Protein AF-A0A958G8Z9-F1 (afdb_monomer_lite)

Structure (mmCIF, N/CA/C/O backbone):
data_AF-A0A958G8Z9-F1
#
_entry.id   AF-A0A958G8Z9-F1
#
loop_
_atom_site.group_PDB
_atom_site.id
_atom_site.type_symbol
_atom_site.label_atom_id
_atom_site.label_alt_id
_atom_site.label_comp_id
_atom_site.label_asym_id
_atom_site.label_entity_id
_atom_site.label_seq_id
_atom_site.pdbx_PDB_ins_code
_atom_site.Cartn_x
_atom_site.Cartn_y
_atom_site.Cartn_z
_atom_site.occupancy
_atom_site.B_iso_or_equiv
_atom_site.auth_seq_id
_atom_site.auth_comp_id
_atom_site.auth_asym_id
_atom_site.auth_atom_id
_atom_site.pdbx_PDB_model_num
ATOM 1 N N . MET A 1 1 ? 19.991 -24.870 1.323 1.00 48.62 1 MET A N 1
ATOM 2 C CA . MET A 1 1 ? 19.421 -24.220 0.125 1.00 48.62 1 MET A CA 1
ATOM 3 C C . MET A 1 1 ? 20.571 -23.544 -0.607 1.00 48.62 1 MET A C 1
ATOM 5 O O . MET A 1 1 ? 21.344 -22.861 0.057 1.00 48.62 1 MET A O 1
ATOM 9 N N . ASN A 1 2 ? 20.805 -23.861 -1.885 1.00 52.75 2 ASN A N 1
ATOM 10 C CA . ASN A 1 2 ? 22.009 -23.424 -2.602 1.00 52.75 2 ASN A CA 1
ATOM 11 C C . ASN A 1 2 ? 21.675 -22.193 -3.448 1.00 52.75 2 ASN A C 1
ATOM 13 O O . ASN A 1 2 ? 21.229 -22.317 -4.585 1.00 52.75 2 ASN A O 1
ATOM 17 N N . LEU A 1 3 ? 21.914 -21.015 -2.869 1.00 46.47 3 LEU A N 1
ATOM 18 C CA . LEU A 1 3 ? 21.571 -19.705 -3.429 1.00 46.47 3 LEU A CA 1
ATOM 19 C C . LEU A 1 3 ? 22.047 -19.531 -4.885 1.00 46.47 3 LEU A C 1
ATOM 21 O O . LEU A 1 3 ? 21.368 -18.908 -5.690 1.00 46.47 3 LEU A O 1
ATOM 25 N N . TYR A 1 4 ? 23.186 -20.125 -5.253 1.00 50.22 4 TYR A N 1
ATOM 26 C CA . TYR A 1 4 ? 23.730 -20.039 -6.611 1.00 50.22 4 TYR A CA 1
ATOM 27 C C . TYR A 1 4 ? 22.942 -20.880 -7.631 1.00 50.22 4 TYR A C 1
ATOM 29 O O . TYR A 1 4 ? 22.774 -20.492 -8.788 1.00 50.22 4 TYR A O 1
ATOM 37 N N . HIS A 1 5 ? 22.433 -22.034 -7.198 1.00 58.66 5 HIS A N 1
ATOM 38 C CA . HIS A 1 5 ? 21.594 -22.898 -8.022 1.00 58.66 5 HIS A CA 1
ATOM 39 C C . HIS A 1 5 ? 20.217 -22.258 -8.246 1.00 58.66 5 HIS A C 1
ATOM 41 O O . HIS A 1 5 ? 19.749 -22.193 -9.377 1.00 58.66 5 HIS A O 1
ATOM 47 N N . ASP A 1 6 ? 19.616 -21.698 -7.195 1.00 52.44 6 ASP A N 1
ATOM 48 C CA . ASP A 1 6 ? 18.291 -21.072 -7.285 1.00 52.44 6 ASP A CA 1
ATOM 49 C C . ASP A 1 6 ? 18.317 -19.804 -8.159 1.00 52.44 6 ASP A C 1
ATOM 51 O O . ASP A 1 6 ? 17.426 -19.594 -8.979 1.00 52.44 6 ASP A O 1
ATOM 55 N N . VAL A 1 7 ? 19.388 -19.005 -8.076 1.00 48.66 7 VAL A N 1
ATOM 56 C CA . VAL A 1 7 ? 19.570 -17.808 -8.917 1.00 48.66 7 VAL A CA 1
ATOM 57 C C . VAL A 1 7 ? 19.826 -18.165 -10.389 1.00 48.66 7 VAL A C 1
ATOM 59 O O . VAL A 1 7 ? 19.303 -17.500 -11.282 1.00 48.66 7 VAL A O 1
ATOM 62 N N . SER A 1 8 ? 20.606 -19.212 -10.675 1.00 54.56 8 SER A N 1
ATOM 63 C CA . SER A 1 8 ? 20.933 -19.599 -12.060 1.00 54.56 8 SER A CA 1
ATOM 64 C C . SER A 1 8 ? 19.765 -20.261 -12.793 1.00 54.56 8 SER A C 1
ATOM 66 O O . SER A 1 8 ? 19.508 -19.920 -13.949 1.00 54.56 8 SER A O 1
ATOM 68 N N . VAL A 1 9 ? 19.017 -21.141 -12.118 1.00 61.41 9 VAL A N 1
ATOM 69 C CA . VAL A 1 9 ? 17.766 -21.710 -12.648 1.00 61.41 9 VAL A CA 1
ATOM 70 C C . VAL A 1 9 ? 16.758 -20.593 -12.920 1.00 61.41 9 VAL A C 1
ATOM 72 O O . VAL A 1 9 ? 16.175 -20.545 -14.001 1.00 61.41 9 VAL A O 1
ATOM 75 N N . PHE A 1 10 ? 16.640 -19.627 -12.006 1.00 55.56 10 PHE A N 1
ATOM 76 C CA . PHE A 1 10 ? 15.752 -18.480 -12.162 1.00 55.56 10 PHE A CA 1
ATOM 77 C C . PHE A 1 10 ? 16.064 -17.615 -13.393 1.00 55.56 10 PHE A C 1
ATOM 79 O O . PHE A 1 10 ? 15.159 -17.317 -14.176 1.00 55.56 10 PHE A O 1
ATOM 86 N N . PHE A 1 11 ? 17.321 -17.202 -13.596 1.00 51.34 11 PHE A N 1
ATOM 87 C CA . PHE A 1 11 ? 17.667 -16.412 -14.784 1.00 51.34 11 PHE A CA 1
ATOM 88 C C . PHE A 1 11 ? 17.431 -17.210 -16.071 1.00 51.34 11 PHE A C 1
ATOM 90 O O . PHE A 1 11 ? 16.975 -16.632 -17.056 1.00 51.34 11 PHE A O 1
ATOM 97 N N . GLY A 1 12 ? 17.661 -18.528 -16.052 1.00 59.69 12 GLY A N 1
ATOM 98 C CA . GLY A 1 12 ? 17.341 -19.420 -17.167 1.00 59.69 12 GLY A CA 1
ATOM 99 C C . GLY A 1 12 ? 15.845 -19.457 -17.498 1.00 59.69 12 GLY A C 1
ATOM 100 O O . GLY A 1 12 ? 15.465 -19.239 -18.649 1.00 59.69 12 GLY A O 1
ATOM 101 N N . GLU A 1 13 ? 14.987 -19.666 -16.499 1.00 52.53 13 GLU A N 1
ATOM 102 C CA . GLU A 1 13 ? 13.529 -19.717 -16.680 1.00 52.53 13 GLU A CA 1
ATOM 103 C C . GLU A 1 13 ? 12.935 -18.349 -17.036 1.00 52.53 13 GLU A C 1
ATOM 105 O O . GLU A 1 13 ? 12.052 -18.252 -17.886 1.00 52.53 13 GLU A O 1
ATOM 110 N N . THR A 1 14 ? 13.465 -17.266 -16.469 1.00 46.69 14 THR A N 1
ATOM 111 C CA . THR A 1 14 ? 13.015 -15.900 -16.771 1.00 46.69 14 THR A CA 1
ATOM 112 C C . THR A 1 14 ? 13.386 -15.495 -18.181 1.00 46.69 14 THR A C 1
ATOM 114 O O . THR A 1 14 ? 12.537 -14.983 -18.903 1.00 46.69 14 THR A O 1
ATOM 117 N N . PHE A 1 15 ? 14.614 -15.771 -18.629 1.00 56.28 15 PHE A N 1
ATOM 118 C CA . PHE A 1 15 ? 14.969 -15.566 -20.032 1.00 56.28 15 PHE A CA 1
ATOM 119 C C . PHE A 1 15 ? 14.119 -16.438 -20.958 1.00 56.28 15 PHE A C 1
ATOM 121 O O . PHE A 1 15 ? 13.740 -15.974 -22.033 1.00 56.28 15 PHE A O 1
ATOM 128 N N . ALA A 1 16 ? 13.756 -17.656 -20.549 1.00 57.66 16 ALA A N 1
ATOM 129 C CA . ALA A 1 16 ? 12.845 -18.505 -21.311 1.00 57.66 16 ALA A CA 1
ATOM 130 C C . ALA A 1 16 ? 11.421 -17.918 -21.389 1.00 57.66 16 ALA A C 1
ATOM 132 O O . ALA A 1 16 ? 10.814 -17.935 -22.456 1.00 57.66 16 ALA A O 1
ATOM 133 N N . VAL A 1 17 ? 10.885 -17.337 -20.314 1.00 55.91 17 VAL A N 1
ATOM 134 C CA . VAL A 1 17 ? 9.574 -16.661 -20.334 1.00 55.91 17 VAL A CA 1
ATOM 135 C C . VAL A 1 17 ? 9.637 -15.357 -21.129 1.00 55.91 17 VAL A C 1
ATOM 137 O O . VAL A 1 17 ? 8.777 -15.121 -21.974 1.00 55.91 17 VAL A O 1
ATOM 140 N N . LEU A 1 18 ? 10.670 -14.535 -20.922 1.00 49.50 18 LEU A N 1
ATOM 141 C CA . LEU A 1 18 ? 10.864 -13.263 -21.622 1.00 49.50 18 LEU A CA 1
ATOM 142 C C . LEU A 1 18 ? 11.079 -13.460 -23.129 1.00 49.50 18 LEU A C 1
ATOM 144 O O . LEU A 1 18 ? 10.520 -12.717 -23.931 1.00 49.50 18 LEU A O 1
ATOM 148 N N . SER A 1 19 ? 11.827 -14.487 -23.535 1.00 56.22 19 SER A N 1
ATOM 149 C CA . SER A 1 19 ? 11.984 -14.850 -24.954 1.00 56.22 19 SER A CA 1
ATOM 150 C C . SER A 1 19 ? 10.692 -15.402 -25.569 1.00 56.22 19 SER A C 1
ATOM 152 O O . SER A 1 19 ? 10.439 -15.197 -26.759 1.00 56.22 19 SER A O 1
ATOM 154 N N . ASN A 1 20 ? 9.824 -16.003 -24.750 1.00 52.94 20 ASN A N 1
ATOM 155 C CA . ASN A 1 20 ? 8.488 -16.451 -25.138 1.00 52.94 20 ASN A CA 1
ATOM 156 C C . ASN A 1 20 ? 7.385 -15.390 -24.956 1.00 52.94 20 ASN A C 1
ATOM 158 O O . ASN A 1 20 ? 6.231 -15.663 -25.292 1.00 52.94 20 ASN A O 1
ATOM 162 N N . LEU A 1 21 ? 7.697 -14.162 -24.514 1.00 52.59 21 LEU A N 1
ATOM 163 C CA . LEU A 1 21 ? 6.719 -13.060 -24.465 1.00 52.59 21 LEU A CA 1
ATOM 164 C C . LEU A 1 21 ? 6.121 -12.751 -25.842 1.00 52.59 21 LEU A C 1
ATOM 166 O O . LEU A 1 21 ? 5.002 -12.264 -25.936 1.00 52.59 21 LEU A O 1
ATOM 170 N N . SER A 1 22 ? 6.836 -13.079 -26.920 1.00 51.94 22 SER A N 1
ATOM 171 C CA . SER A 1 22 ? 6.319 -13.007 -28.290 1.00 51.94 22 SER A CA 1
ATOM 172 C C . SER A 1 22 ? 5.103 -13.924 -28.536 1.00 51.94 22 SER A C 1
ATOM 174 O O . SER A 1 22 ? 4.245 -13.582 -29.352 1.00 51.94 22 SER A O 1
ATOM 176 N N . TYR A 1 23 ? 4.980 -15.045 -27.809 1.00 53.34 23 TYR A N 1
ATOM 177 C CA . TYR A 1 23 ? 3.827 -15.958 -27.853 1.00 53.34 23 TYR A CA 1
ATOM 178 C C . TYR A 1 23 ? 2.683 -15.519 -26.938 1.00 53.34 23 TYR A C 1
ATOM 180 O O . TYR A 1 23 ? 1.510 -15.686 -27.281 1.00 53.34 23 TYR A O 1
ATOM 188 N N . LEU A 1 24 ? 3.013 -14.922 -25.793 1.00 52.78 24 LEU A N 1
ATOM 189 C CA . LEU A 1 24 ? 2.056 -14.240 -24.929 1.00 52.78 24 LEU A CA 1
ATOM 190 C C . LEU A 1 24 ? 1.711 -12.895 -25.561 1.00 52.78 24 LEU A C 1
ATOM 192 O O . LEU A 1 24 ? 2.147 -11.875 -25.061 1.00 52.78 24 LEU A O 1
ATOM 196 N N . ASN A 1 25 ? 0.963 -12.874 -26.668 1.00 54.69 25 ASN A N 1
ATOM 197 C CA . ASN A 1 25 ? 0.512 -11.627 -27.287 1.00 54.69 25 ASN A CA 1
ATOM 198 C C . ASN A 1 25 ? -0.381 -10.865 -26.283 1.00 54.69 25 ASN A C 1
ATOM 200 O O . ASN A 1 25 ? -1.578 -11.161 -26.193 1.00 54.69 25 ASN A O 1
ATOM 204 N N . PRO A 1 26 ? 0.168 -9.906 -25.511 1.00 53.19 26 PRO A N 1
ATOM 205 C CA . PRO A 1 26 ? -0.533 -9.352 -24.358 1.00 53.19 26 PRO A CA 1
ATOM 206 C C . PRO A 1 26 ? -1.703 -8.483 -24.829 1.00 53.19 26 PRO A C 1
ATOM 208 O O . PRO A 1 26 ? -2.743 -8.412 -24.177 1.00 53.19 26 PRO A O 1
ATOM 211 N N . TRP A 1 27 ? -1.581 -7.933 -26.041 1.00 53.25 27 TRP A N 1
ATOM 212 C CA . TRP A 1 27 ? -2.595 -7.147 -26.728 1.00 53.25 27 TRP A CA 1
ATOM 213 C C . TRP A 1 27 ? -3.889 -7.918 -26.989 1.00 53.25 27 TRP A C 1
ATOM 215 O O . TRP A 1 27 ? -4.947 -7.300 -27.039 1.00 53.25 27 TRP A O 1
ATOM 225 N N . LYS A 1 28 ? -3.847 -9.253 -27.120 1.00 58.72 28 LYS A N 1
ATOM 226 C CA . LYS A 1 28 ? -5.066 -10.053 -27.341 1.00 58.72 28 LYS A CA 1
ATOM 227 C C . LYS A 1 28 ? -5.950 -10.169 -26.099 1.00 58.72 28 LYS A C 1
ATOM 229 O O . LYS A 1 28 ? -7.158 -10.298 -26.247 1.00 58.72 28 LYS A O 1
ATOM 234 N N . ASN A 1 29 ? -5.363 -10.105 -24.904 1.00 57.56 29 ASN A N 1
ATOM 235 C CA . ASN A 1 29 ? -6.080 -10.296 -23.638 1.00 57.56 29 ASN A CA 1
ATOM 236 C C . ASN A 1 29 ? -6.242 -8.995 -22.844 1.00 57.56 29 ASN A C 1
ATOM 238 O O . ASN A 1 29 ? -6.887 -8.986 -21.798 1.00 57.56 29 ASN A O 1
ATOM 242 N N . ILE A 1 30 ? -5.679 -7.887 -23.330 1.00 60.09 30 ILE A N 1
ATOM 243 C CA . ILE A 1 30 ? -5.688 -6.613 -22.613 1.00 60.09 30 ILE A CA 1
ATOM 244 C C . ILE A 1 30 ? -7.112 -6.097 -22.377 1.00 60.09 30 ILE A C 1
ATOM 246 O O . ILE A 1 30 ? -7.404 -5.572 -21.312 1.00 60.09 30 ILE A O 1
ATOM 250 N N . THR A 1 31 ? -8.031 -6.343 -23.312 1.00 59.03 31 THR A N 1
ATOM 251 C CA . THR A 1 31 ? -9.452 -5.988 -23.178 1.00 59.03 31 THR A CA 1
ATOM 252 C C . THR A 1 31 ? -10.197 -6.872 -22.180 1.00 59.03 31 THR A C 1
ATOM 254 O O . THR A 1 31 ? -11.209 -6.461 -21.627 1.00 59.03 31 THR A O 1
ATOM 257 N N . SER A 1 32 ? -9.693 -8.078 -21.902 1.00 62.88 32 SER A N 1
ATOM 258 C CA . SER A 1 32 ? -10.233 -8.943 -20.843 1.00 62.8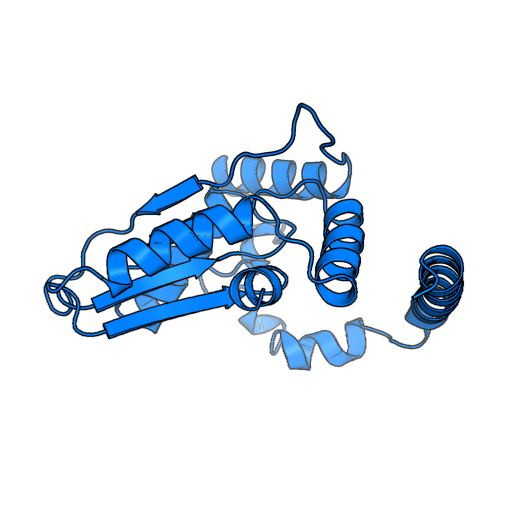8 32 SER A CA 1
ATOM 259 C C . SER A 1 32 ? -9.829 -8.457 -19.449 1.00 62.88 32 SER A C 1
ATOM 261 O O . SER A 1 32 ? -10.523 -8.739 -18.479 1.00 62.88 32 SER A O 1
ATOM 263 N N . ILE A 1 33 ? -8.710 -7.732 -19.354 1.00 56.47 33 ILE A N 1
ATOM 264 C CA . ILE A 1 33 ? -8.162 -7.196 -18.102 1.00 56.47 33 ILE A CA 1
ATOM 265 C C . ILE A 1 33 ? -8.671 -5.772 -17.850 1.00 56.47 33 ILE A C 1
ATOM 267 O O . ILE A 1 33 ? -9.087 -5.453 -16.742 1.00 56.47 33 ILE A O 1
ATOM 271 N N . LEU A 1 34 ? -8.644 -4.918 -18.876 1.00 58.62 34 LEU A N 1
ATOM 272 C CA . LEU A 1 34 ? -8.960 -3.489 -18.781 1.00 58.62 34 LEU A CA 1
ATOM 273 C C . LEU A 1 34 ? -10.401 -3.149 -19.192 1.00 58.62 34 LEU A C 1
ATOM 275 O O . LEU A 1 34 ? -10.824 -2.004 -19.058 1.00 58.62 34 LEU A O 1
ATOM 279 N N . GLY A 1 35 ? -11.154 -4.122 -19.708 1.00 67.88 35 GLY A N 1
ATOM 280 C CA . GLY A 1 35 ? -12.464 -3.886 -20.310 1.00 67.88 35 GLY A CA 1
ATOM 281 C C . GLY A 1 35 ? -12.376 -3.379 -21.758 1.00 67.88 35 GLY A C 1
ATOM 282 O O . GLY A 1 35 ? -11.289 -3.343 -22.348 1.00 67.88 35 GLY A O 1
ATOM 283 N N . PRO A 1 36 ? -13.519 -3.026 -22.368 1.00 75.81 36 PRO A N 1
ATOM 284 C CA . PRO A 1 36 ? -13.562 -2.503 -23.731 1.00 75.81 36 PRO A CA 1
ATOM 285 C C . PRO A 1 36 ? -12.806 -1.157 -23.835 1.00 75.81 36 PRO A C 1
ATOM 287 O O . PRO A 1 36 ? -12.862 -0.367 -22.894 1.00 75.81 36 PRO A O 1
ATOM 290 N N . PRO A 1 37 ? -12.081 -0.869 -24.935 1.00 70.06 37 PRO A N 1
ATOM 291 C CA . PRO A 1 37 ? -11.257 0.342 -25.071 1.00 70.06 37 PRO A CA 1
ATOM 292 C C . PRO A 1 37 ? -11.987 1.661 -24.809 1.00 70.06 37 PRO A C 1
ATOM 294 O O . PRO A 1 37 ? -11.384 2.632 -24.353 1.00 70.06 37 PRO A O 1
ATOM 297 N N . GLU A 1 38 ? -13.288 1.689 -25.077 1.00 71.00 38 GLU A N 1
ATOM 298 C CA . GLU A 1 38 ? -14.160 2.834 -24.857 1.00 71.00 38 GLU A CA 1
ATOM 299 C C . GLU A 1 38 ? -14.254 3.197 -23.369 1.00 71.00 38 GLU A C 1
ATOM 301 O O . GLU A 1 38 ? -14.271 4.380 -23.040 1.00 71.00 38 GLU A O 1
ATOM 306 N N . SER A 1 39 ? -14.204 2.207 -22.467 1.00 70.31 39 SER A N 1
ATOM 307 C CA . SER A 1 39 ? -14.309 2.427 -21.021 1.00 70.31 39 SER A CA 1
ATOM 308 C C . SER A 1 39 ? -12.997 2.846 -20.361 1.00 70.31 39 SER A C 1
ATOM 310 O O . SER A 1 39 ? -12.992 3.239 -19.194 1.00 70.31 39 SER A O 1
ATOM 312 N N . TRP A 1 40 ? -11.866 2.772 -21.071 1.00 67.62 40 TRP A N 1
ATOM 313 C CA . TRP A 1 40 ? -10.545 3.011 -20.478 1.00 67.62 40 TRP A CA 1
ATOM 314 C C . TRP A 1 40 ? -10.399 4.447 -19.954 1.00 67.62 40 TRP A C 1
ATOM 316 O O . TRP A 1 40 ? -9.748 4.664 -18.931 1.00 67.62 40 TRP A O 1
ATOM 326 N N . PHE A 1 41 ? -11.060 5.416 -20.594 1.00 68.62 41 PHE A N 1
ATOM 327 C CA . PHE A 1 41 ? -10.943 6.847 -20.280 1.00 68.62 41 PHE A CA 1
ATOM 328 C C . PHE A 1 41 ? -12.237 7.475 -19.728 1.00 68.62 41 PHE A C 1
ATOM 330 O O . PHE A 1 41 ? -12.318 8.692 -19.575 1.00 68.62 41 PHE A O 1
ATOM 337 N N . GLU A 1 42 ? -13.265 6.673 -19.428 1.00 65.44 42 GLU A N 1
ATOM 338 C CA . GLU A 1 42 ? -14.579 7.182 -18.997 1.00 65.44 42 GLU A CA 1
ATOM 339 C C . GLU A 1 42 ? -14.565 7.776 -17.583 1.00 65.44 42 GLU A C 1
ATOM 341 O O . GLU A 1 42 ? -15.338 8.685 -17.276 1.00 65.44 42 GLU A O 1
ATOM 346 N N . HIS A 1 43 ? -13.685 7.283 -16.707 1.00 64.19 43 HIS A N 1
ATOM 347 C CA . HIS A 1 43 ? -13.637 7.719 -15.316 1.00 64.19 43 HIS A CA 1
ATOM 348 C C . HIS A 1 43 ? -12.526 8.763 -15.103 1.00 64.19 43 HIS A C 1
ATOM 350 O O . HIS A 1 43 ? -11.378 8.476 -15.437 1.00 64.19 43 HIS A O 1
ATOM 356 N N . PRO A 1 44 ? -12.790 9.939 -14.494 1.00 65.06 44 PRO A N 1
ATOM 357 C CA . PRO A 1 44 ? -11.795 11.012 -14.344 1.00 65.06 44 PRO A CA 1
ATOM 358 C C . PRO A 1 44 ? -10.537 10.598 -13.561 1.00 65.06 44 PRO A C 1
ATOM 360 O O . PRO A 1 44 ? -9.446 11.066 -13.869 1.00 65.06 44 PRO A O 1
ATOM 363 N N . ASP A 1 45 ? -10.671 9.690 -12.592 1.00 61.81 45 ASP A N 1
ATOM 364 C CA . ASP A 1 45 ? -9.539 9.114 -11.843 1.00 61.81 45 ASP A CA 1
ATOM 365 C C . ASP A 1 45 ? -9.011 7.776 -12.407 1.00 61.81 45 ASP A C 1
ATOM 367 O O . ASP A 1 45 ? -8.362 7.031 -11.681 1.00 61.81 45 ASP A O 1
ATOM 371 N N . SER A 1 46 ? -9.305 7.435 -13.668 1.00 67.12 46 SER A N 1
ATOM 372 C CA . SER A 1 46 ? -8.685 6.279 -14.334 1.00 67.12 46 SER A CA 1
ATOM 373 C C . SER A 1 46 ? -7.191 6.527 -14.551 1.00 67.12 46 SER A C 1
ATOM 375 O O . SER A 1 46 ? -6.813 7.554 -15.121 1.00 67.12 46 SER A O 1
ATOM 377 N N . GLU A 1 47 ? -6.339 5.569 -14.173 1.00 64.62 47 GLU A N 1
ATOM 378 C CA . GLU A 1 47 ? -4.902 5.606 -14.482 1.00 64.62 47 GLU A CA 1
ATOM 379 C C . GLU A 1 47 ? -4.627 5.670 -15.987 1.00 64.62 47 GLU A C 1
ATOM 381 O O . GLU A 1 47 ? -3.655 6.288 -16.407 1.00 64.62 47 GLU A O 1
ATOM 386 N N . MET A 1 48 ? -5.521 5.147 -16.828 1.00 65.56 48 MET A N 1
ATOM 387 C CA . MET A 1 48 ? -5.362 5.230 -18.282 1.00 65.56 48 MET A CA 1
ATOM 388 C C . MET A 1 48 ? -5.412 6.679 -18.786 1.00 65.56 48 MET A C 1
ATOM 390 O O . MET A 1 48 ? -4.774 7.002 -19.785 1.00 65.56 48 MET A O 1
ATOM 394 N N . ASN A 1 49 ? -6.063 7.601 -18.066 1.00 63.34 49 ASN A N 1
ATOM 395 C CA . ASN A 1 49 ? -6.048 9.025 -18.421 1.00 63.34 49 ASN A CA 1
ATOM 396 C C . ASN A 1 49 ? -4.645 9.644 -18.372 1.00 63.34 49 ASN A C 1
ATOM 398 O O . ASN A 1 49 ? -4.426 10.679 -19.000 1.00 63.34 49 ASN A O 1
ATOM 402 N N . ILE A 1 50 ? -3.700 9.023 -17.655 1.00 60.50 50 ILE A N 1
ATOM 403 C CA . ILE A 1 50 ? -2.301 9.457 -17.578 1.00 60.50 50 ILE A CA 1
ATOM 404 C C . ILE A 1 50 ? -1.664 9.401 -18.975 1.00 60.50 50 ILE A C 1
ATOM 406 O O . ILE A 1 50 ? -1.061 10.377 -19.414 1.00 60.50 50 ILE A O 1
ATOM 410 N N . ILE A 1 51 ? -1.897 8.322 -19.727 1.00 55.22 51 ILE A N 1
ATOM 411 C CA . ILE A 1 51 ? -1.280 8.082 -21.041 1.00 55.22 51 ILE A CA 1
ATOM 412 C C . ILE A 1 51 ? -2.081 8.643 -22.231 1.00 55.22 51 ILE A C 1
ATOM 414 O O . ILE A 1 51 ? -1.655 8.504 -23.378 1.00 55.22 51 ILE A O 1
ATOM 418 N N . HIS A 1 52 ? -3.236 9.278 -22.000 1.00 53.62 52 HIS A N 1
ATOM 419 C CA . HIS A 1 52 ? -4.085 9.779 -23.083 1.00 53.62 52 HIS A CA 1
ATOM 420 C C . HIS A 1 52 ? -3.552 11.110 -23.661 1.00 53.62 52 HIS A C 1
ATOM 422 O O . HIS A 1 52 ? -3.558 12.133 -22.967 1.00 53.62 52 HIS A O 1
ATOM 428 N N . PRO A 1 53 ? -3.168 11.166 -24.952 1.00 49.88 53 PRO A N 1
ATOM 429 C CA . PRO A 1 53 ? -2.445 12.304 -25.530 1.00 49.88 53 PRO A CA 1
ATOM 430 C C . PRO A 1 53 ? -3.244 13.618 -25.551 1.00 49.88 53 PRO A C 1
ATOM 432 O O . PRO A 1 53 ? -2.650 14.692 -25.528 1.00 49.88 53 PRO A O 1
ATOM 435 N N . LEU A 1 54 ? -4.583 13.562 -25.543 1.00 44.97 54 LEU A N 1
ATOM 436 C CA . LEU A 1 54 ? -5.450 14.755 -25.514 1.00 44.97 54 LEU A CA 1
ATOM 437 C C . LEU A 1 54 ? -5.878 15.180 -24.093 1.00 44.97 54 LEU A C 1
ATOM 439 O O . LEU A 1 54 ? -6.474 16.244 -23.931 1.00 44.97 54 LEU A O 1
ATOM 443 N N . LEU A 1 55 ? -5.601 14.366 -23.062 1.00 47.69 55 LEU A N 1
ATOM 444 C CA . LEU A 1 55 ? -5.889 14.684 -21.650 1.00 47.69 55 LEU A CA 1
ATOM 445 C C . LEU A 1 55 ? -4.658 15.220 -20.901 1.00 47.69 55 LEU A C 1
ATOM 447 O O . LEU A 1 55 ? -4.755 15.533 -19.712 1.00 47.69 55 LEU A O 1
ATOM 451 N N . ILE A 1 56 ? -3.540 15.443 -2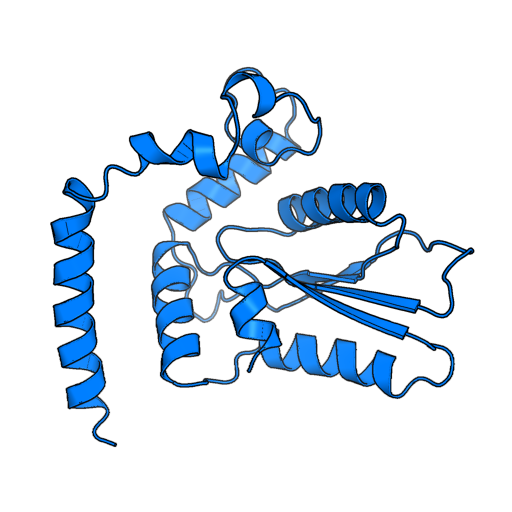1.605 1.00 48.69 56 ILE A N 1
ATOM 452 C CA . ILE A 1 56 ? -2.424 16.292 -21.159 1.00 48.69 56 ILE A CA 1
ATOM 453 C C . ILE A 1 56 ? -2.914 17.751 -21.139 1.00 48.69 56 ILE A C 1
ATOM 455 O O . ILE A 1 56 ? -2.537 18.587 -21.954 1.00 48.69 56 ILE A O 1
ATOM 459 N N . ARG A 1 57 ? -3.852 18.053 -20.242 1.00 44.47 57 ARG A N 1
ATOM 460 C CA . ARG A 1 57 ? -4.460 19.377 -20.092 1.00 44.47 57 ARG A CA 1
ATOM 461 C C . ARG A 1 57 ? -3.851 20.171 -18.939 1.00 44.47 57 ARG A C 1
ATOM 463 O O . ARG A 1 57 ? -3.999 21.384 -18.941 1.00 44.47 57 ARG A O 1
ATOM 470 N N . ASN A 1 58 ? -3.156 19.522 -17.994 1.00 46.38 58 ASN A N 1
ATOM 471 C CA . ASN A 1 58 ? -2.637 20.158 -16.777 1.00 46.38 58 ASN A CA 1
ATOM 472 C C . ASN A 1 58 ? -1.205 19.729 -16.409 1.00 46.38 58 ASN A C 1
ATOM 474 O O . ASN A 1 58 ? -0.808 18.581 -16.602 1.00 46.38 58 ASN A O 1
ATOM 478 N N . TYR A 1 59 ? -0.471 20.654 -15.781 1.00 45.09 59 TYR A N 1
ATOM 479 C CA . TYR A 1 59 ? 0.926 20.505 -15.347 1.00 45.09 59 TYR A CA 1
ATOM 480 C C . TYR A 1 59 ? 1.161 19.297 -14.415 1.00 45.09 59 TYR A C 1
ATOM 482 O O . TYR A 1 59 ? 2.129 18.569 -14.596 1.00 45.09 59 TYR A O 1
ATOM 490 N N . ARG A 1 60 ? 0.224 18.988 -13.502 1.00 52.06 60 ARG A N 1
ATOM 491 C CA . ARG A 1 60 ? 0.296 17.787 -12.639 1.00 52.06 60 ARG A CA 1
ATOM 492 C C . ARG A 1 60 ? 0.262 16.471 -13.425 1.00 52.06 60 ARG A C 1
ATOM 494 O O . ARG A 1 60 ? 0.926 15.516 -13.048 1.00 52.06 60 ARG A O 1
ATOM 501 N N . THR A 1 61 ? -0.492 16.412 -14.522 1.00 50.94 61 THR A N 1
ATOM 502 C CA . THR A 1 61 ? -0.542 15.232 -15.400 1.00 50.94 61 THR A CA 1
ATOM 503 C C . THR A 1 61 ? 0.768 15.078 -16.174 1.00 50.94 61 THR A C 1
ATOM 505 O O . THR A 1 61 ? 1.221 13.960 -16.393 1.00 50.94 61 THR A O 1
ATOM 508 N N . LEU A 1 62 ? 1.411 16.192 -16.546 1.00 52.09 62 LEU A N 1
ATOM 509 C CA . LEU A 1 62 ? 2.728 16.192 -17.185 1.00 52.09 62 LEU A CA 1
ATOM 510 C C . LEU A 1 62 ? 3.833 15.745 -16.216 1.00 52.09 62 LEU A C 1
ATOM 512 O O . LEU A 1 62 ? 4.640 14.906 -16.596 1.00 52.09 62 LEU A O 1
ATOM 516 N N . GLU A 1 63 ? 3.843 16.232 -14.970 1.00 56.97 63 GLU A N 1
ATOM 517 C CA . GLU A 1 63 ? 4.787 15.763 -13.943 1.00 56.97 63 GLU A CA 1
ATOM 518 C C . GLU A 1 63 ? 4.612 14.268 -13.657 1.00 56.97 63 GLU A C 1
ATOM 520 O O . GLU A 1 63 ? 5.591 13.531 -13.688 1.00 56.97 63 GLU A O 1
ATOM 525 N N . ASN A 1 64 ? 3.375 13.784 -13.499 1.00 57.16 64 ASN A N 1
ATOM 526 C CA . ASN A 1 64 ? 3.112 12.357 -13.289 1.00 57.16 64 ASN A CA 1
ATOM 527 C C . ASN A 1 64 ? 3.585 11.497 -14.469 1.00 57.16 64 ASN A C 1
ATOM 529 O O . ASN A 1 64 ? 4.183 10.445 -14.255 1.00 57.16 64 ASN A O 1
ATOM 533 N N . ASN A 1 65 ? 3.372 11.965 -15.703 1.00 56.09 65 ASN A N 1
ATOM 534 C CA . ASN A 1 65 ? 3.842 11.303 -16.919 1.00 56.09 65 ASN A CA 1
ATOM 535 C C . ASN A 1 65 ? 5.365 11.285 -17.027 1.00 56.09 65 ASN A C 1
ATOM 537 O O . ASN A 1 65 ? 5.950 10.248 -17.325 1.00 56.09 65 ASN A O 1
ATOM 541 N N . VAL A 1 66 ? 6.020 12.417 -16.769 1.00 57.34 66 VAL A N 1
ATOM 542 C CA . VAL A 1 66 ? 7.481 12.515 -16.805 1.00 57.34 66 VAL A CA 1
ATOM 543 C C . VAL A 1 66 ? 8.085 11.656 -15.706 1.00 57.34 66 VAL A C 1
ATOM 545 O O . VAL A 1 66 ? 9.019 10.922 -15.983 1.00 57.34 66 VAL A O 1
ATOM 548 N N . THR A 1 67 ? 7.545 11.664 -14.488 1.00 55.97 67 THR A N 1
ATOM 549 C CA . THR A 1 67 ? 8.034 10.811 -13.400 1.00 55.97 67 THR A CA 1
ATOM 550 C C . THR A 1 67 ? 7.804 9.330 -13.681 1.00 55.97 67 THR A C 1
ATOM 552 O O . THR A 1 67 ? 8.715 8.550 -13.437 1.00 55.97 67 THR A O 1
ATOM 555 N N . ALA A 1 68 ? 6.655 8.930 -14.236 1.00 55.09 68 ALA A N 1
ATOM 556 C CA . ALA A 1 68 ? 6.405 7.540 -14.622 1.00 55.09 68 ALA A CA 1
ATOM 557 C C . ALA A 1 68 ? 7.350 7.080 -15.747 1.00 55.09 68 ALA A C 1
ATOM 559 O O . ALA A 1 68 ? 7.929 5.999 -15.667 1.00 55.09 68 ALA A O 1
ATOM 560 N N . LEU A 1 69 ? 7.581 7.922 -16.761 1.00 57.31 69 LEU A N 1
ATOM 561 C CA . LEU A 1 69 ? 8.531 7.649 -17.846 1.00 57.31 69 LEU A CA 1
ATOM 562 C C . LEU A 1 69 ? 9.988 7.652 -17.360 1.00 57.31 69 LEU A C 1
ATOM 564 O O . LEU A 1 69 ? 10.780 6.813 -17.779 1.00 57.31 69 LEU A O 1
ATOM 568 N N . VAL A 1 70 ? 10.344 8.560 -16.451 1.00 56.41 70 VAL A N 1
ATOM 569 C CA . VAL A 1 70 ? 11.665 8.616 -15.812 1.00 56.41 70 VAL A CA 1
ATOM 570 C C . VAL A 1 70 ? 11.876 7.396 -14.924 1.00 56.41 70 VAL A C 1
ATOM 572 O O . VAL A 1 70 ? 12.943 6.808 -14.987 1.00 56.41 70 VAL A O 1
ATOM 575 N N . ALA A 1 71 ? 10.875 6.959 -14.162 1.00 52.56 71 ALA A N 1
ATOM 576 C CA 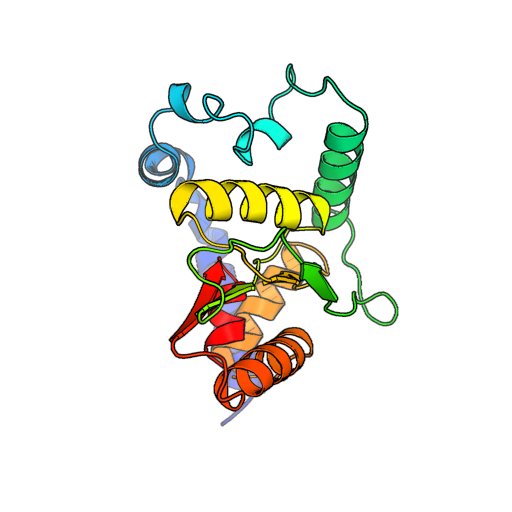. ALA A 1 71 ? 10.933 5.716 -13.397 1.00 52.56 71 ALA A CA 1
ATOM 577 C C . ALA A 1 71 ? 11.034 4.478 -14.306 1.00 52.56 71 ALA A C 1
ATOM 579 O O . ALA A 1 71 ? 11.634 3.474 -13.932 1.00 52.56 71 ALA A O 1
ATOM 580 N N . LEU A 1 72 ? 10.485 4.537 -15.521 1.00 54.66 72 LEU A N 1
ATOM 581 C CA . LEU A 1 72 ? 10.673 3.491 -16.524 1.00 54.66 72 LEU A CA 1
ATOM 582 C C . LEU A 1 72 ? 12.121 3.450 -17.049 1.00 54.66 72 LEU A C 1
ATOM 584 O O . LEU A 1 72 ? 12.635 2.373 -17.344 1.00 54.66 72 LEU A O 1
ATOM 588 N N . ALA A 1 73 ? 12.760 4.617 -17.192 1.00 51.69 73 ALA A N 1
ATOM 589 C CA . ALA A 1 73 ? 14.028 4.783 -17.906 1.00 51.69 73 ALA A CA 1
ATOM 590 C C . ALA A 1 73 ? 15.277 4.879 -17.008 1.00 51.69 73 ALA A C 1
ATOM 592 O O . ALA A 1 73 ? 16.367 4.514 -17.443 1.00 51.69 73 ALA A O 1
ATOM 593 N N . LEU A 1 74 ? 15.145 5.386 -15.781 1.00 56.62 74 LEU A N 1
ATOM 594 C CA . LEU A 1 74 ? 16.246 5.683 -14.866 1.00 56.62 74 LEU A CA 1
ATOM 595 C C . LEU A 1 74 ? 16.019 4.982 -13.521 1.00 56.62 74 LEU A C 1
ATOM 597 O O . LEU A 1 74 ? 15.293 5.508 -12.673 1.00 56.62 74 LEU A O 1
ATOM 601 N N . PRO A 1 75 ? 16.646 3.814 -13.299 1.00 58.66 75 PRO A N 1
ATOM 602 C CA . PRO A 1 75 ? 16.549 3.136 -12.020 1.00 58.66 75 PRO A CA 1
ATOM 603 C C . PRO A 1 75 ? 17.197 3.972 -10.908 1.00 58.66 75 PRO A C 1
ATOM 605 O O . PRO A 1 75 ? 18.342 4.417 -11.029 1.00 58.66 75 PRO A O 1
ATOM 608 N N . ARG A 1 76 ? 16.469 4.180 -9.811 1.00 57.84 76 ARG A N 1
ATOM 609 C CA . ARG A 1 76 ? 16.991 4.745 -8.567 1.00 57.84 76 ARG A CA 1
ATOM 610 C C . ARG A 1 76 ? 17.602 3.613 -7.755 1.00 57.84 76 ARG A C 1
ATOM 612 O O . ARG A 1 76 ? 16.926 2.694 -7.323 1.00 57.84 76 ARG A O 1
ATOM 619 N N . VAL A 1 77 ? 18.908 3.677 -7.543 1.00 55.69 77 VAL A N 1
ATOM 620 C CA . VAL A 1 77 ? 19.624 2.761 -6.649 1.00 55.69 77 VAL A CA 1
ATOM 621 C C . VAL A 1 77 ? 20.080 3.516 -5.407 1.00 55.69 77 VAL A C 1
ATOM 623 O O . VAL A 1 77 ? 20.143 4.750 -5.401 1.00 55.69 77 VAL A O 1
ATOM 626 N N . ALA A 1 78 ? 20.406 2.786 -4.340 1.00 48.22 78 ALA A N 1
ATOM 627 C CA . ALA A 1 78 ? 20.987 3.385 -3.142 1.00 48.22 78 ALA A CA 1
ATOM 628 C C . ALA A 1 78 ? 22.170 4.313 -3.512 1.00 48.22 78 ALA A C 1
ATOM 630 O O . ALA A 1 78 ? 22.988 3.940 -4.357 1.00 48.22 78 ALA A O 1
ATOM 631 N N . PRO A 1 79 ? 22.279 5.512 -2.907 1.00 50.44 79 PRO A N 1
ATOM 632 C CA . PRO A 1 79 ? 21.533 6.006 -1.743 1.00 50.44 79 PRO A CA 1
ATOM 633 C C . PRO A 1 79 ? 20.203 6.719 -2.060 1.00 50.44 79 PRO A C 1
ATOM 635 O O . PRO A 1 79 ? 19.560 7.212 -1.142 1.00 50.44 79 PRO A O 1
ATOM 638 N N . PHE A 1 80 ? 19.766 6.777 -3.319 1.00 58.56 80 PHE A N 1
ATOM 639 C CA . PHE A 1 80 ? 18.596 7.561 -3.754 1.00 58.56 80 PHE A CA 1
ATOM 640 C C . PHE A 1 80 ? 17.272 6.786 -3.708 1.00 58.56 80 PHE A C 1
ATOM 642 O O . PHE A 1 80 ? 16.309 7.156 -4.383 1.00 58.56 80 PHE A O 1
ATOM 649 N N . ARG A 1 81 ? 17.244 5.705 -2.922 1.00 65.12 81 ARG A N 1
ATOM 650 C CA . ARG A 1 81 ? 16.061 4.876 -2.699 1.00 65.12 81 ARG A CA 1
ATOM 651 C C . ARG A 1 81 ? 15.003 5.692 -1.967 1.00 65.12 81 ARG A C 1
ATOM 653 O O . ARG A 1 81 ? 15.332 6.401 -1.012 1.00 65.12 81 ARG A O 1
ATOM 660 N N . GLY A 1 82 ? 13.752 5.598 -2.401 1.00 68.75 82 GLY A N 1
ATOM 661 C CA . GLY A 1 82 ? 12.666 6.277 -1.702 1.00 68.75 82 GLY A CA 1
ATOM 662 C C . GLY A 1 82 ? 12.472 5.715 -0.291 1.00 68.75 82 GLY A C 1
ATOM 663 O O . GLY A 1 82 ? 12.721 4.538 -0.029 1.00 68.75 82 GLY A O 1
ATOM 664 N N . ILE A 1 83 ? 12.039 6.569 0.632 1.00 78.88 83 ILE A N 1
ATOM 665 C CA . ILE A 1 83 ? 11.637 6.155 1.978 1.00 78.88 83 ILE A CA 1
ATOM 666 C C . ILE A 1 83 ? 10.119 5.955 1.937 1.00 78.88 83 ILE A C 1
ATOM 668 O O . ILE A 1 83 ? 9.439 6.857 1.446 1.00 78.88 83 ILE A O 1
ATOM 672 N N . PRO A 1 84 ? 9.585 4.812 2.405 1.00 84.94 84 PRO A N 1
ATOM 673 C CA . PRO A 1 84 ? 8.144 4.614 2.453 1.00 84.94 84 PRO A CA 1
ATOM 674 C C . PRO A 1 84 ? 7.495 5.689 3.326 1.00 84.94 84 PRO A C 1
ATOM 676 O O . PRO A 1 84 ? 8.033 6.086 4.363 1.00 84.94 84 PRO A O 1
ATOM 679 N N . SER A 1 85 ? 6.350 6.176 2.876 1.00 89.56 85 SER A N 1
ATOM 680 C CA . SER A 1 85 ? 5.596 7.243 3.526 1.00 89.56 85 SER A CA 1
ATOM 681 C C . SER A 1 85 ? 4.103 6.938 3.447 1.00 89.56 85 SER A C 1
ATOM 683 O O . SER A 1 85 ? 3.707 5.998 2.757 1.00 89.56 85 SER A O 1
ATOM 685 N N . SER A 1 86 ? 3.258 7.690 4.154 1.00 90.75 86 SER A N 1
ATOM 686 C CA . SER A 1 86 ? 1.811 7.548 4.010 1.00 90.75 86 SER A CA 1
ATOM 687 C C . SER A 1 86 ? 1.098 8.873 3.775 1.00 90.75 86 SER A C 1
ATOM 689 O O . SER A 1 86 ? 1.459 9.916 4.323 1.00 90.75 86 SER A O 1
ATOM 691 N N . LEU A 1 87 ? 0.059 8.822 2.941 1.00 91.00 87 LEU A N 1
ATOM 692 C CA . LEU A 1 87 ? -0.835 9.940 2.672 1.00 91.00 87 LEU A CA 1
ATOM 693 C C . LEU A 1 87 ? -2.173 9.696 3.371 1.00 91.00 87 LEU A C 1
ATOM 695 O O . LEU A 1 87 ? -2.854 8.706 3.069 1.00 91.00 87 LEU A O 1
ATOM 699 N N . PRO A 1 88 ? -2.596 10.594 4.274 1.00 90.19 88 PRO A N 1
ATOM 700 C CA . PRO A 1 88 ? -3.900 10.489 4.898 1.00 90.19 88 PRO A CA 1
ATOM 701 C C . PRO A 1 88 ? -5.003 10.936 3.936 1.00 90.19 88 PRO A C 1
ATOM 703 O O . PRO A 1 88 ? -4.830 11.837 3.110 1.00 90.19 88 PRO A O 1
ATOM 706 N N . GLN A 1 89 ? -6.187 10.357 4.105 1.00 91.19 89 GLN A N 1
ATOM 707 C CA . GLN A 1 89 ? -7.415 10.853 3.492 1.00 91.19 89 GLN A CA 1
ATOM 708 C C . GLN A 1 89 ? -8.311 11.554 4.515 1.00 91.19 89 GLN A C 1
ATOM 710 O O . GLN A 1 89 ? -8.243 11.235 5.703 1.00 91.19 89 GLN A O 1
ATOM 715 N N . PRO A 1 90 ? -9.195 12.474 4.074 1.00 90.12 90 PRO A N 1
ATOM 716 C CA . PRO A 1 90 ? -10.198 13.067 4.954 1.00 90.12 90 PRO A CA 1
ATOM 717 C C . PRO A 1 90 ? -10.991 11.974 5.666 1.00 90.12 90 PRO A C 1
ATOM 719 O O . PRO A 1 90 ? -11.431 11.032 5.007 1.00 90.12 90 PRO A O 1
ATOM 722 N N . ALA A 1 91 ? -11.172 12.093 6.982 1.00 85.94 91 ALA A N 1
ATOM 723 C CA . ALA A 1 91 ? -11.905 11.111 7.777 1.00 85.94 91 ALA A CA 1
ATOM 724 C C . ALA A 1 91 ? -13.345 10.925 7.270 1.00 85.94 91 ALA A C 1
ATOM 726 O O . ALA A 1 91 ? -13.935 11.836 6.683 1.00 85.94 91 ALA A O 1
ATOM 727 N N . GLU A 1 92 ? -13.900 9.737 7.495 1.00 89.75 92 GLU A N 1
ATOM 728 C CA . GLU A 1 92 ? -15.297 9.425 7.216 1.00 89.75 92 GLU A CA 1
ATOM 729 C C . GLU A 1 92 ? -16.010 9.202 8.559 1.00 89.75 92 GLU A C 1
ATOM 731 O O . GLU A 1 92 ? -15.860 8.124 9.136 1.00 89.75 92 GLU A O 1
ATOM 736 N N . PRO A 1 93 ? -16.757 10.196 9.085 1.00 87.50 93 PRO A N 1
ATOM 737 C CA . PRO A 1 93 ? -17.290 10.167 10.453 1.00 87.50 93 PRO A CA 1
ATOM 738 C C . PRO A 1 93 ? -18.133 8.928 10.776 1.00 87.50 93 PRO A C 1
ATOM 740 O O . PRO A 1 93 ? -18.164 8.450 11.905 1.00 87.50 93 PRO A O 1
ATOM 743 N N . ALA A 1 94 ? -18.807 8.381 9.761 1.00 89.88 94 ALA A N 1
ATOM 744 C CA . ALA A 1 94 ? -19.634 7.187 9.891 1.00 89.88 94 ALA A CA 1
ATOM 745 C C . ALA A 1 94 ? -18.839 5.900 10.197 1.00 89.88 94 ALA A C 1
ATOM 747 O O . ALA A 1 94 ? -19.451 4.912 10.593 1.00 89.88 94 ALA A O 1
ATOM 748 N N . TYR A 1 95 ? -17.513 5.898 10.006 1.00 92.62 95 TYR A N 1
ATOM 749 C CA . TYR A 1 95 ? -16.641 4.718 10.113 1.00 92.62 95 TYR A CA 1
ATOM 750 C C . TYR A 1 95 ? -15.349 5.025 10.877 1.00 92.62 95 TYR A C 1
ATOM 752 O O . TYR A 1 95 ? -14.268 4.545 10.545 1.00 92.62 95 TYR A O 1
ATOM 760 N N . GLU A 1 96 ? -15.459 5.865 11.901 1.00 91.88 96 GLU A N 1
ATOM 761 C CA . GLU A 1 96 ? -14.349 6.308 12.748 1.00 91.88 96 GLU A CA 1
ATOM 762 C C . GLU A 1 96 ? -13.702 5.206 13.608 1.00 91.88 96 GLU A C 1
ATOM 764 O O . GLU A 1 96 ? -12.620 5.420 14.169 1.00 91.88 96 GLU A O 1
ATOM 769 N N . ASP A 1 97 ? -14.377 4.062 13.730 1.00 95.19 97 ASP A N 1
ATOM 770 C CA . ASP A 1 97 ? -13.940 2.838 14.401 1.00 95.19 97 ASP A CA 1
ATOM 771 C C . ASP A 1 97 ? -13.327 1.814 13.427 1.00 95.19 97 ASP A C 1
ATOM 773 O O . ASP A 1 97 ? -13.019 0.687 13.820 1.00 95.19 97 ASP A O 1
ATOM 777 N N . GLU A 1 98 ? -13.110 2.185 12.164 1.00 96.44 98 GLU A N 1
ATOM 778 C CA . GLU A 1 98 ? -12.425 1.355 11.176 1.00 96.44 98 GLU A CA 1
ATOM 779 C C . GLU A 1 98 ? -11.101 1.999 10.738 1.00 96.44 98 GLU A C 1
ATOM 781 O O . GLU A 1 98 ? -11.022 3.207 10.516 1.00 96.44 98 GLU A O 1
ATOM 786 N N . ALA A 1 99 ? -10.063 1.183 10.554 1.00 96.75 99 ALA A N 1
ATOM 787 C CA . ALA A 1 99 ? -8.794 1.599 9.962 1.00 96.75 99 ALA A CA 1
ATOM 788 C C . ALA A 1 99 ? -8.585 0.868 8.632 1.00 96.75 99 ALA A C 1
ATOM 790 O O . ALA A 1 99 ? -8.577 -0.363 8.591 1.00 96.75 99 ALA A O 1
ATOM 791 N N . TRP A 1 100 ? -8.427 1.622 7.544 1.00 97.62 100 TRP A N 1
ATOM 792 C CA . TRP A 1 100 ? -8.227 1.076 6.202 1.00 97.62 100 TRP A CA 1
ATOM 793 C C . TRP A 1 100 ? -6.884 1.525 5.646 1.00 97.62 100 TRP A C 1
ATOM 795 O O . TRP A 1 100 ? -6.567 2.711 5.662 1.00 97.62 100 TRP A O 1
ATOM 805 N N . PHE A 1 101 ? -6.124 0.577 5.115 1.00 97.25 101 PHE A N 1
ATOM 806 C CA . PHE A 1 101 ? -4.792 0.790 4.570 1.00 97.25 101 PHE A CA 1
ATOM 807 C C . PHE A 1 101 ? -4.739 0.333 3.117 1.00 97.25 101 PHE A C 1
ATOM 809 O O . PHE A 1 101 ? -5.323 -0.693 2.758 1.00 97.25 101 PHE A O 1
ATOM 816 N N . PHE A 1 102 ? -4.021 1.078 2.284 1.00 95.88 102 PHE A N 1
ATOM 817 C CA . PHE A 1 102 ? -3.741 0.706 0.902 1.00 95.88 102 PHE A CA 1
ATOM 818 C C . PHE A 1 102 ? -2.246 0.806 0.618 1.00 95.88 102 PHE A C 1
ATOM 820 O O . PHE A 1 102 ? -1.676 1.870 0.821 1.00 95.88 102 PHE A O 1
ATOM 827 N N . VAL A 1 103 ? -1.634 -0.263 0.110 1.00 93.25 103 VAL A N 1
ATOM 828 C CA . VAL A 1 103 ? -0.230 -0.294 -0.323 1.00 93.25 103 VAL A CA 1
ATOM 829 C C . VAL A 1 103 ? -0.183 -0.385 -1.848 1.00 93.25 103 VAL A C 1
ATOM 831 O O . VAL A 1 103 ? -0.709 -1.341 -2.435 1.00 93.25 103 VAL A O 1
ATOM 834 N N . ASN A 1 104 ? 0.438 0.596 -2.510 1.00 88.94 104 ASN A N 1
ATOM 835 C CA . ASN A 1 104 ? 0.597 0.566 -3.967 1.00 88.94 104 ASN A CA 1
ATOM 836 C C . ASN A 1 104 ? 1.629 -0.464 -4.439 1.00 88.94 104 ASN A C 1
ATOM 838 O O . ASN A 1 104 ? 2.444 -0.990 -3.684 1.00 88.94 104 ASN A O 1
ATOM 842 N N . GLY A 1 105 ? 1.590 -0.716 -5.745 1.00 79.81 105 GLY A N 1
ATOM 843 C CA . GLY A 1 105 ? 2.619 -1.466 -6.447 1.00 79.81 105 GLY A CA 1
ATOM 844 C C . GLY A 1 105 ? 3.719 -0.570 -7.007 1.00 79.81 105 GLY A C 1
ATOM 845 O O . GLY A 1 105 ? 3.820 0.614 -6.690 1.00 79.81 105 GLY A O 1
ATOM 846 N N . VAL A 1 106 ? 4.511 -1.171 -7.885 1.00 71.75 106 VAL A N 1
ATOM 847 C CA . VAL A 1 106 ? 5.584 -0.539 -8.663 1.00 71.75 106 VAL A CA 1
ATOM 848 C C . VAL A 1 106 ? 5.052 0.496 -9.652 1.00 71.75 106 VAL A C 1
ATOM 850 O O . VAL A 1 106 ? 3.845 0.599 -9.877 1.00 71.75 106 VAL A O 1
ATOM 853 N N . ALA A 1 107 ? 5.963 1.222 -10.296 1.00 64.75 107 ALA A N 1
ATOM 854 C CA . ALA A 1 107 ? 5.679 2.245 -11.299 1.00 64.75 107 ALA A CA 1
ATOM 855 C C . ALA A 1 107 ? 4.750 3.371 -10.807 1.00 64.75 107 ALA A C 1
ATOM 857 O O . ALA A 1 107 ? 4.085 4.024 -11.608 1.00 64.75 107 ALA A O 1
ATOM 858 N N . THR A 1 108 ? 4.686 3.592 -9.496 1.00 65.44 108 THR A N 1
ATOM 859 C CA . THR A 1 108 ? 3.755 4.533 -8.866 1.00 65.44 108 THR A CA 1
ATOM 860 C C . THR A 1 108 ? 4.534 5.647 -8.167 1.00 65.44 108 THR A C 1
ATOM 862 O O . THR A 1 108 ? 5.698 5.486 -7.806 1.00 65.44 108 THR A O 1
ATOM 865 N N . ASN A 1 109 ? 3.896 6.802 -7.998 1.00 72.81 109 ASN A N 1
ATOM 866 C CA . ASN A 1 109 ? 4.380 7.904 -7.172 1.00 72.81 109 ASN A CA 1
ATOM 867 C C . ASN A 1 109 ? 3.247 8.415 -6.272 1.00 72.81 109 ASN A C 1
ATOM 869 O O . ASN A 1 109 ? 2.088 8.042 -6.466 1.00 72.81 109 ASN A O 1
ATOM 873 N N . GLU A 1 110 ? 3.569 9.311 -5.342 1.00 77.25 110 GLU A N 1
ATOM 874 C CA . GLU A 1 110 ? 2.611 9.973 -4.449 1.00 77.25 110 GLU A CA 1
ATOM 875 C C . GLU A 1 110 ? 1.330 10.466 -5.159 1.00 77.25 110 GLU A C 1
ATOM 877 O O . GLU A 1 110 ? 0.214 10.249 -4.685 1.00 77.25 110 GLU A O 1
ATOM 882 N N . SER A 1 111 ? 1.453 11.080 -6.339 1.00 75.00 111 SER A N 1
ATOM 883 C CA . SER A 1 111 ? 0.305 11.590 -7.098 1.00 75.00 111 SER A CA 1
ATOM 884 C C . SER A 1 111 ? -0.620 10.488 -7.624 1.00 75.00 111 SER A C 1
ATOM 886 O O . SER A 1 111 ? -1.846 10.634 -7.561 1.00 75.00 111 SER A O 1
ATOM 888 N N . ILE A 1 112 ? -0.054 9.405 -8.166 1.00 76.31 112 ILE A N 1
ATOM 889 C CA . ILE A 1 112 ? -0.809 8.239 -8.650 1.00 76.31 112 ILE A CA 1
ATOM 890 C C . ILE A 1 112 ? -1.423 7.505 -7.453 1.00 76.31 112 ILE A C 1
ATOM 892 O O . ILE A 1 112 ? -2.613 7.198 -7.468 1.00 76.31 112 ILE A O 1
ATOM 896 N N . LEU A 1 113 ? -0.666 7.342 -6.365 1.00 85.12 113 LEU A N 1
ATOM 897 C CA . LEU A 1 113 ? -1.153 6.806 -5.095 1.00 85.12 113 LEU A CA 1
ATOM 898 C C . LEU A 1 113 ? -2.367 7.595 -4.583 1.00 85.12 113 LEU A C 1
ATOM 900 O O . LEU A 1 113 ? -3.400 7.007 -4.262 1.00 85.12 113 LEU A O 1
ATOM 904 N N . ALA A 1 114 ? -2.294 8.928 -4.578 1.00 86.75 114 ALA A N 1
ATOM 905 C CA . ALA A 1 114 ? -3.398 9.792 -4.175 1.00 86.75 114 ALA A CA 1
ATOM 906 C C . ALA A 1 114 ? -4.620 9.667 -5.102 1.00 86.75 114 ALA A C 1
ATOM 908 O O . ALA A 1 114 ? -5.760 9.753 -4.639 1.00 86.75 114 ALA A O 1
ATOM 909 N N . MET A 1 115 ? -4.413 9.476 -6.409 1.00 82.06 115 MET A N 1
ATOM 910 C CA . MET A 1 115 ? -5.497 9.246 -7.369 1.00 82.06 115 MET A CA 1
ATOM 911 C C . MET A 1 115 ? -6.203 7.913 -7.120 1.00 82.06 115 MET A C 1
ATOM 913 O O . MET A 1 115 ? -7.431 7.892 -6.991 1.00 82.06 115 MET A O 1
ATOM 917 N N . ASN A 1 116 ? -5.433 6.843 -6.936 1.00 85.56 116 ASN A N 1
ATOM 918 C CA . ASN A 1 116 ? -5.946 5.522 -6.580 1.00 85.56 116 ASN A CA 1
ATOM 919 C C . ASN A 1 116 ? -6.709 5.577 -5.266 1.00 85.56 116 ASN A C 1
ATOM 921 O O . ASN A 1 116 ? -7.832 5.089 -5.170 1.00 85.56 116 ASN A O 1
ATOM 925 N N . GLY A 1 117 ? -6.159 6.287 -4.284 1.00 89.69 117 GLY A N 1
ATOM 926 C CA . GLY A 1 117 ? -6.833 6.544 -3.029 1.00 89.69 117 GLY A CA 1
ATOM 927 C C . GLY A 1 117 ? -8.192 7.220 -3.211 1.00 89.69 117 GLY A C 1
ATOM 928 O O . GLY A 1 117 ? -9.166 6.779 -2.600 1.00 89.69 117 GLY A O 1
ATOM 929 N N . ARG A 1 118 ? -8.304 8.278 -4.027 1.00 88.44 118 ARG A N 1
ATOM 930 C CA . ARG A 1 118 ? -9.603 8.940 -4.274 1.00 88.44 118 ARG A CA 1
ATOM 931 C C . ARG A 1 118 ? -10.613 7.983 -4.898 1.00 88.44 118 ARG A C 1
ATOM 933 O O . ARG A 1 118 ? -11.790 8.022 -4.539 1.00 88.44 118 ARG A O 1
ATOM 940 N N . TYR A 1 119 ? -10.160 7.127 -5.810 1.00 85.88 119 TYR A N 1
ATOM 941 C CA . TYR A 1 119 ? -11.006 6.112 -6.426 1.00 85.88 119 TYR A CA 1
ATOM 942 C C . TYR A 1 119 ? -11.483 5.065 -5.417 1.00 85.88 119 TYR A C 1
ATOM 944 O O . TYR A 1 119 ? -12.689 4.853 -5.294 1.00 85.88 119 TYR A O 1
ATOM 952 N N . LEU A 1 120 ? -10.574 4.509 -4.616 1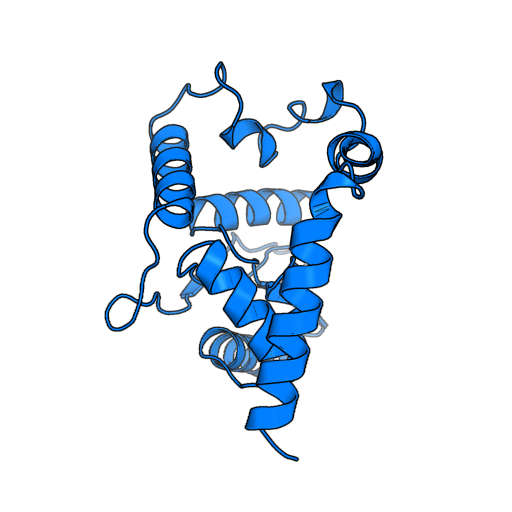.00 90.56 120 LEU A N 1
ATOM 953 C CA . LEU A 1 120 ? -10.900 3.565 -3.547 1.00 90.56 120 LEU A CA 1
ATOM 954 C C . LEU A 1 120 ? -11.858 4.174 -2.520 1.00 90.56 120 LEU A C 1
ATOM 956 O O . LEU A 1 120 ? -12.849 3.543 -2.158 1.00 90.56 120 LEU A O 1
ATOM 960 N N . ARG A 1 121 ? -11.633 5.427 -2.110 1.00 90.94 121 ARG A N 1
ATOM 961 C CA . ARG A 1 121 ? -12.527 6.140 -1.190 1.00 90.94 121 ARG A CA 1
ATOM 962 C C . ARG A 1 121 ? -13.948 6.224 -1.721 1.00 90.94 121 ARG A C 1
ATOM 964 O O . ARG A 1 121 ? -14.889 6.014 -0.962 1.00 90.94 121 ARG A O 1
ATOM 971 N N . ARG A 1 122 ? -14.117 6.522 -3.011 1.00 87.50 122 ARG A N 1
ATOM 972 C CA . ARG A 1 122 ? -15.445 6.565 -3.635 1.00 87.50 122 ARG A CA 1
ATOM 973 C C . ARG A 1 122 ? -16.076 5.186 -3.771 1.00 87.50 122 ARG A C 1
ATOM 975 O O . ARG A 1 122 ? -17.284 5.091 -3.609 1.00 87.50 122 ARG A O 1
ATOM 982 N N . LEU A 1 123 ? -15.284 4.155 -4.059 1.00 88.38 123 LEU A N 1
ATOM 983 C CA . LEU A 1 123 ? -15.784 2.795 -4.256 1.00 88.38 123 LEU A CA 1
ATOM 984 C C . LEU A 1 123 ? -16.219 2.140 -2.939 1.00 88.38 123 LEU A C 1
ATOM 986 O O . LEU A 1 123 ? -17.279 1.528 -2.866 1.00 88.38 123 LEU A O 1
ATOM 990 N N . PHE A 1 124 ? -15.398 2.270 -1.899 1.00 91.56 124 PHE A N 1
ATOM 991 C CA . PHE A 1 124 ? -15.633 1.627 -0.607 1.00 91.56 124 PHE A CA 1
ATOM 992 C C . PHE A 1 124 ? -16.379 2.522 0.383 1.00 91.56 124 PHE A C 1
ATOM 994 O O . PHE A 1 124 ? -16.837 2.033 1.413 1.00 91.56 124 PHE A O 1
ATOM 1001 N N . HIS A 1 125 ? -16.509 3.822 0.095 1.00 92.56 125 HIS A N 1
ATOM 1002 C CA . HIS A 1 125 ? -17.026 4.821 1.036 1.00 92.56 125 HIS A CA 1
ATOM 1003 C C . HIS A 1 125 ? -16.262 4.785 2.369 1.00 92.56 125 HIS A C 1
ATOM 1005 O O . HIS A 1 125 ? -16.858 4.747 3.447 1.00 92.56 125 HIS A O 1
ATOM 1011 N N . ARG A 1 126 ? -14.927 4.709 2.286 1.00 94.88 126 ARG A N 1
ATOM 1012 C CA . ARG A 1 126 ? -14.000 4.625 3.425 1.00 94.88 126 ARG A CA 1
ATOM 1013 C C . ARG A 1 126 ? -12.796 5.525 3.218 1.00 94.88 126 ARG A C 1
ATOM 1015 O O . ARG A 1 126 ? -12.367 5.737 2.087 1.00 94.88 126 ARG A O 1
ATOM 1022 N N . SER A 1 127 ? -12.258 6.056 4.309 1.00 94.06 127 SER A N 1
ATOM 1023 C CA . SER A 1 127 ? -10.973 6.757 4.306 1.00 94.06 127 SER A CA 1
ATOM 1024 C C . SER A 1 127 ? -9.849 5.747 4.397 1.00 94.06 127 SER A C 1
ATOM 1026 O O . SER A 1 127 ? -9.849 4.925 5.306 1.00 94.06 127 SER A O 1
ATOM 1028 N N . PHE A 1 128 ? -8.892 5.843 3.487 1.00 95.69 128 PHE A N 1
ATOM 1029 C CA . PHE A 1 128 ? -7.690 5.027 3.493 1.00 95.69 128 PHE A CA 1
ATOM 1030 C C . PHE A 1 128 ? -6.493 5.838 3.981 1.00 95.69 128 PHE A C 1
ATOM 1032 O O . PHE A 1 128 ? -6.330 7.000 3.608 1.00 95.69 128 PHE A O 1
ATOM 1039 N N . GLU A 1 129 ? -5.619 5.202 4.747 1.00 96.00 129 GLU A N 1
ATOM 1040 C CA . GLU A 1 129 ? -4.216 5.581 4.804 1.00 96.00 129 GLU A CA 1
ATOM 1041 C C . GLU A 1 129 ? -3.491 4.931 3.623 1.00 96.00 129 GLU A C 1
ATOM 1043 O O . GLU A 1 129 ? -3.479 3.707 3.466 1.00 96.00 129 GLU A O 1
ATOM 1048 N N . LEU A 1 130 ? -2.941 5.765 2.747 1.00 95.56 130 LEU A N 1
ATOM 1049 C CA . LEU A 1 130 ? -2.300 5.327 1.514 1.00 95.56 130 LEU A CA 1
ATOM 1050 C C . LEU A 1 130 ? -0.801 5.203 1.769 1.00 95.56 130 LEU A C 1
ATOM 1052 O O . LEU A 1 130 ? -0.126 6.216 1.888 1.00 95.56 130 LEU A O 1
ATOM 1056 N N . ILE A 1 131 ? -0.290 3.985 1.872 1.00 93.25 131 ILE A N 1
ATOM 1057 C CA . ILE A 1 131 ? 1.120 3.694 2.112 1.00 93.25 131 ILE A CA 1
ATOM 1058 C C . ILE A 1 131 ? 1.842 3.631 0.770 1.00 93.25 131 ILE A C 1
ATOM 1060 O O . ILE A 1 131 ? 1.523 2.801 -0.083 1.00 93.25 131 ILE A O 1
ATOM 1064 N N . GLU A 1 132 ? 2.822 4.511 0.609 1.00 88.88 132 GLU A N 1
ATOM 1065 C CA . GLU A 1 132 ? 3.701 4.569 -0.543 1.00 88.88 132 GLU A CA 1
ATOM 1066 C C . GLU A 1 132 ? 4.785 3.497 -0.436 1.00 88.88 132 GLU A C 1
ATOM 1068 O O . GLU A 1 132 ? 5.650 3.538 0.439 1.00 88.88 132 GLU A O 1
ATOM 1073 N N . ASN A 1 133 ? 4.757 2.560 -1.377 1.00 85.00 133 ASN A N 1
ATOM 1074 C CA . ASN A 1 133 ? 5.914 1.792 -1.801 1.00 85.00 133 ASN A CA 1
ATOM 1075 C C . ASN A 1 133 ? 6.654 2.607 -2.877 1.00 85.00 133 ASN A C 1
ATOM 1077 O O . ASN A 1 133 ? 6.144 2.701 -4.002 1.00 85.00 133 ASN A O 1
ATOM 1081 N N . PRO A 1 134 ? 7.800 3.238 -2.562 1.00 74.75 134 PRO A N 1
ATOM 1082 C CA . PRO A 1 134 ? 8.502 4.076 -3.520 1.00 74.75 134 PRO A CA 1
ATOM 1083 C C . PRO A 1 134 ? 9.082 3.222 -4.646 1.00 74.75 134 PRO A C 1
ATOM 1085 O O . PRO A 1 134 ? 9.716 2.202 -4.392 1.00 74.75 134 PRO A O 1
ATOM 1088 N N . THR A 1 135 ? 8.890 3.656 -5.888 1.00 68.38 135 THR A N 1
ATOM 1089 C CA . THR A 1 135 ? 9.452 2.968 -7.052 1.00 68.38 135 THR A CA 1
ATOM 1090 C C . THR A 1 135 ? 10.919 3.326 -7.251 1.00 68.38 135 THR A C 1
ATOM 1092 O O . THR A 1 135 ? 11.280 4.502 -7.376 1.00 68.38 135 THR A O 1
ATOM 1095 N N . ASP A 1 136 ? 11.746 2.292 -7.365 1.00 62.84 136 ASP A N 1
ATOM 1096 C CA . ASP A 1 136 ? 13.161 2.382 -7.714 1.00 62.84 136 ASP A CA 1
ATOM 1097 C C . ASP A 1 136 ? 13.395 2.173 -9.219 1.00 62.84 136 ASP A C 1
ATOM 1099 O O . ASP A 1 136 ? 14.508 2.289 -9.725 1.00 62.84 136 ASP A O 1
ATOM 1103 N N . GLY A 1 137 ? 12.319 1.942 -9.964 1.00 58.50 137 GLY A N 1
ATOM 1104 C CA . GLY A 1 137 ? 12.244 1.947 -11.418 1.00 58.50 137 GLY A CA 1
ATOM 1105 C C . GLY A 1 137 ? 11.762 0.606 -11.949 1.00 58.50 137 GLY A C 1
ATOM 1106 O O . GLY A 1 137 ? 12.181 -0.435 -11.464 1.00 58.50 137 GLY A O 1
ATOM 1107 N N . VAL A 1 138 ? 10.892 0.601 -12.962 1.00 61.94 138 VAL A N 1
ATOM 1108 C CA . VAL A 1 138 ? 10.075 -0.581 -13.322 1.00 61.94 138 VAL A CA 1
ATOM 1109 C C . VAL A 1 138 ? 10.877 -1.875 -13.543 1.00 61.94 138 VAL A C 1
ATOM 1111 O O . VAL A 1 138 ? 10.476 -2.906 -13.008 1.00 61.94 138 VAL A O 1
ATOM 1114 N N . PRO A 1 139 ? 12.015 -1.886 -14.264 1.00 55.75 139 PRO A N 1
ATOM 1115 C CA . PRO A 1 139 ? 12.801 -3.112 -14.419 1.00 55.75 139 PRO A CA 1
ATOM 1116 C C . PRO A 1 139 ? 13.434 -3.601 -13.107 1.00 55.75 139 PRO A C 1
ATOM 1118 O O . PRO A 1 139 ? 13.472 -4.804 -12.859 1.00 55.75 139 PRO A O 1
ATOM 1121 N N . VAL A 1 140 ? 13.923 -2.680 -12.270 1.00 59.41 140 VAL A N 1
ATOM 1122 C CA . VAL A 1 140 ? 14.538 -2.993 -10.967 1.00 59.41 140 VAL A CA 1
ATOM 1123 C C . VAL A 1 140 ? 13.477 -3.472 -9.992 1.00 59.41 140 VAL A C 1
ATOM 1125 O O . VAL A 1 140 ? 13.653 -4.503 -9.354 1.00 59.41 140 VAL A O 1
ATOM 1128 N N . ASP A 1 141 ? 12.348 -2.784 -9.973 1.00 58.97 141 ASP A N 1
ATOM 1129 C CA . ASP A 1 141 ? 11.159 -3.105 -9.209 1.00 58.97 141 ASP A CA 1
ATOM 1130 C C . ASP A 1 141 ? 10.612 -4.500 -9.560 1.00 58.97 141 ASP A C 1
ATOM 1132 O O . ASP A 1 141 ? 10.270 -5.260 -8.664 1.00 58.97 141 ASP A O 1
ATOM 1136 N N . LEU A 1 142 ? 10.564 -4.891 -10.841 1.00 64.81 142 LEU A N 1
ATOM 1137 C CA . LEU A 1 142 ? 10.112 -6.230 -11.254 1.00 64.81 142 LEU A CA 1
ATOM 1138 C C . LEU A 1 142 ? 11.090 -7.335 -10.833 1.00 64.81 142 LEU A C 1
ATOM 1140 O O . LEU A 1 142 ? 10.663 -8.414 -10.417 1.00 64.81 142 LEU A O 1
ATOM 1144 N N . ILE A 1 143 ? 12.395 -7.065 -10.915 1.00 63.38 143 ILE A N 1
ATOM 1145 C CA . ILE A 1 143 ? 13.434 -7.975 -10.419 1.00 63.38 143 ILE A CA 1
ATOM 1146 C C . ILE A 1 143 ? 13.337 -8.094 -8.889 1.00 63.38 143 ILE A C 1
ATOM 1148 O O . ILE A 1 143 ? 13.364 -9.201 -8.352 1.00 63.38 143 ILE A O 1
ATOM 1152 N N . GLU A 1 144 ? 13.164 -6.981 -8.177 1.00 59.97 144 GLU A N 1
ATOM 1153 C CA . GLU A 1 144 ? 12.998 -6.954 -6.725 1.00 59.97 144 GLU A CA 1
ATOM 1154 C C . GLU A 1 144 ? 11.702 -7.639 -6.277 1.00 59.97 144 GLU A C 1
ATOM 1156 O O . GLU A 1 144 ? 11.760 -8.467 -5.373 1.00 59.97 144 GLU A O 1
ATOM 1161 N N . CYS A 1 145 ? 10.562 -7.385 -6.930 1.00 62.75 145 CYS A N 1
ATOM 1162 C CA . CYS A 1 145 ? 9.303 -8.114 -6.719 1.00 62.75 145 CYS A CA 1
ATOM 1163 C C . CYS A 1 145 ? 9.535 -9.622 -6.754 1.00 62.75 145 CYS A C 1
ATOM 1165 O O . CYS A 1 145 ? 9.044 -10.368 -5.905 1.00 62.75 145 CYS A O 1
ATOM 1167 N N . PHE A 1 146 ? 10.279 -10.072 -7.765 1.00 62.00 146 PHE A N 1
ATOM 1168 C CA . PHE A 1 146 ? 10.556 -11.480 -7.955 1.00 62.00 146 PHE A CA 1
ATOM 1169 C C . PHE A 1 146 ? 11.417 -12.044 -6.817 1.00 62.00 146 PHE A C 1
ATOM 1171 O O . PHE A 1 146 ? 11.090 -13.098 -6.262 1.00 62.00 146 PHE A O 1
ATOM 1178 N N . PHE A 1 147 ? 12.487 -11.341 -6.433 1.00 60.69 147 PHE A N 1
ATOM 1179 C CA . PHE A 1 147 ? 13.334 -11.752 -5.313 1.00 60.69 147 PHE A CA 1
ATOM 1180 C C . PHE A 1 147 ? 12.587 -11.717 -3.978 1.00 60.69 147 PHE A C 1
ATOM 1182 O O . PHE A 1 147 ? 12.685 -12.676 -3.220 1.00 60.69 147 PHE A O 1
ATOM 1189 N N . GLN A 1 148 ? 11.789 -10.683 -3.704 1.00 55.28 148 GLN A N 1
ATOM 1190 C CA . GLN A 1 148 ? 10.948 -10.593 -2.507 1.00 55.28 148 GLN A CA 1
ATOM 1191 C C . GLN A 1 148 ? 9.979 -11.777 -2.417 1.00 55.28 148 GLN A C 1
ATOM 1193 O O . GLN A 1 148 ? 9.864 -12.394 -1.361 1.00 55.28 148 GLN A O 1
ATOM 1198 N N . ARG A 1 149 ? 9.329 -12.147 -3.529 1.00 58.78 149 ARG A N 1
ATOM 1199 C CA . ARG A 1 149 ? 8.421 -13.301 -3.584 1.00 58.78 149 ARG A CA 1
ATOM 1200 C C . ARG A 1 149 ? 9.140 -14.643 -3.432 1.00 58.78 149 ARG A C 1
ATOM 1202 O O . ARG A 1 149 ? 8.562 -15.572 -2.879 1.00 58.78 149 ARG A O 1
ATOM 1209 N N . SER A 1 150 ? 10.369 -14.755 -3.932 1.00 54.44 150 SER A N 1
ATOM 1210 C CA . SER A 1 150 ? 11.117 -16.022 -3.949 1.00 54.44 150 SER A CA 1
ATOM 1211 C C . SER A 1 150 ? 11.968 -16.249 -2.698 1.00 54.44 150 SER A C 1
ATOM 1213 O O . SER A 1 150 ? 12.252 -17.393 -2.358 1.00 54.44 150 SER A O 1
ATOM 1215 N N . LEU A 1 151 ? 12.385 -15.180 -2.013 1.00 55.00 151 LEU A N 1
ATOM 1216 C CA . LEU A 1 151 ? 13.310 -15.225 -0.875 1.00 55.00 151 LEU A CA 1
ATOM 1217 C C . LEU A 1 151 ? 12.695 -14.706 0.434 1.00 55.00 151 LEU A C 1
ATOM 1219 O O . LEU A 1 151 ? 13.409 -14.636 1.432 1.00 55.00 151 LEU A O 1
ATOM 1223 N N . ASN A 1 152 ? 11.410 -14.324 0.433 1.00 58.41 152 ASN A N 1
ATOM 1224 C CA . ASN A 1 152 ? 10.670 -13.804 1.593 1.00 58.41 152 ASN A CA 1
ATOM 1225 C C . ASN A 1 152 ? 11.448 -12.718 2.361 1.00 58.41 152 ASN A C 1
ATOM 1227 O O . ASN A 1 152 ? 11.590 -12.752 3.585 1.00 58.41 152 ASN A O 1
ATOM 1231 N N . SER A 1 153 ? 12.086 -11.823 1.605 1.00 57.19 153 SER A N 1
ATOM 1232 C CA . SER A 1 153 ? 12.985 -10.814 2.158 1.00 57.19 153 SER A CA 1
ATOM 1233 C C . SER A 1 153 ? 12.183 -9.630 2.690 1.00 57.19 153 SER A C 1
ATOM 1235 O O . SER A 1 153 ? 11.458 -8.986 1.934 1.00 57.19 153 SER A O 1
ATOM 1237 N N . LEU A 1 154 ? 12.362 -9.327 3.978 1.00 67.44 154 LEU A N 1
ATOM 1238 C CA . LEU A 1 154 ? 11.819 -8.133 4.622 1.00 67.44 154 LEU A CA 1
ATOM 1239 C C . LEU A 1 154 ? 12.398 -6.875 3.974 1.00 67.44 154 LEU A C 1
ATOM 1241 O O . LEU A 1 154 ? 13.616 -6.708 3.869 1.00 67.44 154 LEU A O 1
ATOM 1245 N N . THR A 1 155 ? 11.511 -5.994 3.526 1.00 76.12 155 THR A N 1
ATOM 1246 C CA . THR A 1 155 ? 11.870 -4.714 2.915 1.00 76.12 155 THR A CA 1
ATOM 1247 C C . THR A 1 155 ? 11.329 -3.562 3.742 1.00 76.12 155 THR A C 1
ATOM 1249 O O . THR A 1 155 ? 10.350 -3.714 4.468 1.00 76.12 155 THR A O 1
ATOM 1252 N N . ARG A 1 156 ? 11.948 -2.381 3.623 1.00 82.56 156 ARG A N 1
ATOM 1253 C CA . ARG A 1 156 ? 11.519 -1.189 4.374 1.00 82.56 156 ARG A CA 1
ATOM 1254 C C . ARG A 1 156 ? 10.028 -0.861 4.194 1.00 82.56 156 ARG A C 1
ATOM 1256 O O . ARG A 1 156 ? 9.396 -0.524 5.189 1.00 82.56 156 ARG A O 1
ATOM 1263 N N . PRO A 1 157 ? 9.433 -0.968 2.987 1.00 83.81 157 PRO A N 1
ATOM 1264 C CA . PRO A 1 157 ? 7.990 -0.796 2.821 1.00 83.81 157 PRO A CA 1
ATOM 1265 C C . PRO A 1 157 ? 7.159 -1.837 3.583 1.00 83.81 157 PRO A C 1
ATOM 1267 O O . PRO A 1 157 ? 6.096 -1.492 4.092 1.00 83.81 157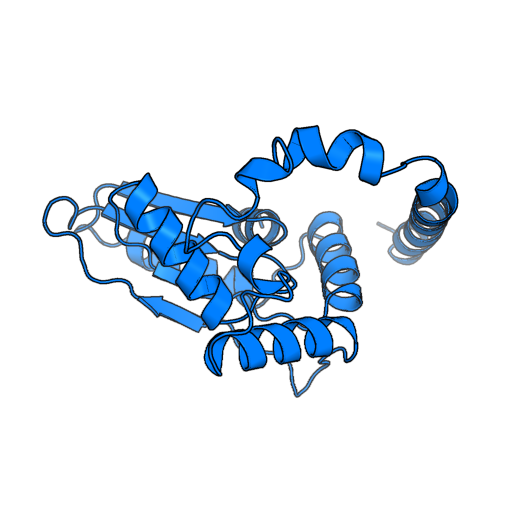 PRO A O 1
ATOM 1270 N N . ALA A 1 158 ? 7.633 -3.083 3.698 1.00 86.69 158 ALA A N 1
ATOM 1271 C CA . ALA A 1 158 ? 6.966 -4.124 4.482 1.00 86.69 158 ALA A CA 1
ATOM 1272 C C . ALA A 1 158 ? 7.044 -3.839 5.986 1.00 86.69 158 ALA A C 1
ATOM 1274 O O . ALA A 1 158 ? 6.019 -3.877 6.657 1.00 86.69 158 ALA A O 1
ATOM 1275 N N . GLU A 1 159 ? 8.221 -3.459 6.492 1.00 89.00 159 GLU A N 1
ATOM 1276 C CA . GLU A 1 159 ? 8.407 -3.042 7.891 1.00 89.00 159 GLU A CA 1
ATOM 1277 C C . GLU A 1 159 ? 7.509 -1.849 8.239 1.00 89.00 159 GLU A C 1
ATOM 1279 O O . GLU A 1 159 ? 6.737 -1.907 9.192 1.00 89.00 159 GLU A O 1
ATOM 1284 N N . TYR A 1 160 ? 7.533 -0.805 7.408 1.00 91.75 160 TYR A N 1
ATOM 1285 C CA . TYR A 1 160 ? 6.697 0.378 7.595 1.00 91.75 160 TYR A CA 1
ATOM 1286 C C . TYR A 1 160 ? 5.202 0.034 7.558 1.00 91.75 160 TYR A C 1
ATOM 1288 O O . TYR A 1 160 ? 4.430 0.476 8.407 1.00 91.75 160 TYR A O 1
ATOM 1296 N N . THR A 1 161 ? 4.779 -0.800 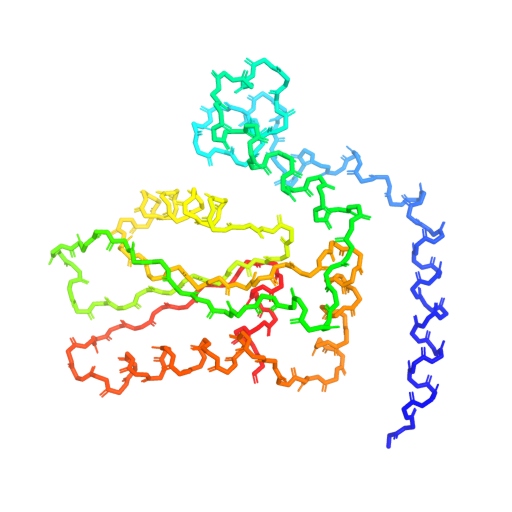6.603 1.00 92.81 161 THR A N 1
ATOM 1297 C CA . THR A 1 161 ? 3.385 -1.260 6.523 1.00 92.81 161 THR A CA 1
ATOM 1298 C C . THR A 1 161 ? 2.983 -2.034 7.772 1.00 92.81 161 THR A C 1
ATOM 1300 O O . THR A 1 161 ? 1.902 -1.801 8.315 1.00 92.81 161 THR A O 1
ATOM 1303 N N . PHE A 1 162 ? 3.852 -2.927 8.248 1.00 93.56 162 PHE A N 1
ATOM 1304 C CA . PHE A 1 162 ? 3.617 -3.698 9.458 1.00 93.56 162 PHE A CA 1
ATOM 1305 C C . PHE A 1 162 ? 3.439 -2.786 10.671 1.00 93.56 162 PHE A C 1
ATOM 1307 O O . PHE A 1 162 ? 2.440 -2.928 11.369 1.00 93.56 162 PHE A O 1
ATOM 1314 N N . GLU A 1 163 ? 4.339 -1.823 10.889 1.00 94.31 163 GLU A N 1
ATOM 1315 C CA . GLU A 1 163 ? 4.226 -0.848 11.982 1.00 94.31 163 GLU A CA 1
ATOM 1316 C C . GLU A 1 163 ? 2.879 -0.120 11.926 1.00 94.31 163 GLU A C 1
ATOM 1318 O O . GLU A 1 163 ? 2.141 -0.074 12.914 1.00 94.31 163 GLU A O 1
ATOM 1323 N N . ARG A 1 164 ? 2.496 0.366 10.737 1.00 95.81 164 ARG A N 1
ATOM 1324 C CA . ARG A 1 164 ? 1.256 1.126 10.568 1.00 95.81 164 ARG A CA 1
ATOM 1325 C C . ARG A 1 164 ? -0.002 0.324 10.888 1.00 95.81 164 ARG A C 1
ATOM 1327 O O . ARG A 1 164 ? -0.902 0.810 11.581 1.00 95.81 164 ARG A O 1
ATOM 1334 N N . VAL A 1 165 ? -0.054 -0.906 10.390 1.00 95.75 165 VAL A N 1
ATOM 1335 C CA . VAL A 1 165 ? -1.183 -1.817 10.594 1.00 95.75 165 VAL A CA 1
ATOM 1336 C C . VAL A 1 165 ? -1.207 -2.336 12.029 1.00 95.75 165 VAL A C 1
ATOM 1338 O O . VAL A 1 165 ? -2.282 -2.417 12.622 1.00 95.75 165 VAL A O 1
ATOM 1341 N N . HIS A 1 166 ? -0.046 -2.644 12.610 1.00 96.12 166 HIS A N 1
ATOM 1342 C CA . HIS A 1 166 ? 0.078 -3.110 13.987 1.00 96.12 166 HIS A CA 1
ATOM 1343 C C . HIS A 1 166 ? -0.441 -2.066 14.979 1.00 96.12 166 HIS A C 1
ATOM 1345 O O . HIS A 1 166 ? -1.270 -2.403 15.824 1.00 96.12 166 HIS A O 1
ATOM 1351 N N . ASP A 1 167 ? -0.045 -0.800 14.821 1.00 96.75 167 ASP A N 1
ATOM 1352 C CA . ASP A 1 167 ? -0.518 0.308 15.658 1.00 96.75 167 ASP A CA 1
ATOM 1353 C C . ASP A 1 167 ? -2.045 0.436 15.641 1.00 96.75 167 ASP A C 1
ATOM 1355 O O . ASP A 1 167 ? -2.676 0.659 16.676 1.00 96.75 167 ASP A O 1
ATOM 1359 N N . ALA A 1 168 ? -2.665 0.286 14.467 1.00 96.12 168 ALA A N 1
ATOM 1360 C CA . ALA A 1 168 ? -4.120 0.296 14.360 1.00 96.12 168 ALA A CA 1
ATOM 1361 C C . ALA A 1 168 ? -4.752 -0.963 14.964 1.00 96.12 168 ALA A C 1
ATOM 1363 O O . ALA A 1 168 ? -5.799 -0.877 15.598 1.00 96.12 168 ALA A O 1
ATOM 1364 N N . PHE A 1 169 ? -4.118 -2.123 14.810 1.00 95.94 169 PHE A N 1
ATOM 1365 C CA . PHE A 1 169 ? -4.627 -3.389 15.324 1.00 95.94 169 PHE A CA 1
ATOM 1366 C C . PHE A 1 169 ? -4.670 -3.440 16.856 1.00 95.94 169 PHE A C 1
ATOM 1368 O O . PHE A 1 169 ? -5.622 -3.971 17.424 1.00 95.94 169 PHE A O 1
ATOM 1375 N N . ILE A 1 170 ? -3.668 -2.875 17.535 1.00 97.44 170 ILE A N 1
ATOM 1376 C CA . ILE A 1 170 ? -3.623 -2.838 19.007 1.00 97.44 170 ILE A CA 1
ATOM 1377 C C . ILE A 1 170 ? -4.435 -1.685 19.610 1.00 97.44 170 ILE A C 1
ATOM 1379 O O . ILE A 1 170 ? -4.641 -1.644 20.824 1.00 97.44 170 ILE A O 1
ATOM 1383 N N . ASN A 1 171 ? -4.882 -0.731 18.791 1.00 96.81 171 ASN A N 1
ATOM 1384 C CA . ASN A 1 171 ? -5.636 0.418 19.265 1.00 96.81 171 ASN A CA 1
ATOM 1385 C C . ASN A 1 171 ? -7.099 0.021 19.542 1.00 96.81 171 ASN A C 1
ATOM 1387 O O . ASN A 1 171 ? -7.840 -0.271 18.602 1.00 96.81 171 ASN A O 1
ATOM 1391 N N . PRO A 1 172 ? -7.571 0.093 20.804 1.00 96.25 172 PRO A N 1
ATOM 1392 C CA . PRO A 1 172 ? -8.916 -0.349 21.174 1.00 96.25 172 PRO A CA 1
ATOM 1393 C C . PRO A 1 172 ? -10.039 0.507 20.568 1.00 96.25 172 PRO A C 1
ATOM 1395 O O . PRO A 1 172 ? -11.203 0.122 20.652 1.00 96.25 172 PRO A O 1
ATOM 1398 N N . ARG A 1 173 ? -9.718 1.667 19.973 1.00 95.56 173 ARG A N 1
ATOM 1399 C CA . ARG A 1 173 ? -10.676 2.480 19.214 1.00 95.56 173 ARG A CA 1
ATOM 1400 C C . ARG A 1 173 ? -11.178 1.750 17.970 1.00 95.56 173 ARG A C 1
ATOM 1402 O O . ARG A 1 173 ? -12.335 1.936 17.601 1.00 95.56 173 ARG A O 1
ATOM 1409 N N . TYR A 1 174 ? -10.319 0.977 17.308 1.00 96.75 174 TYR A N 1
ATOM 1410 C CA . TYR A 1 174 ? -10.663 0.351 16.041 1.00 96.75 174 TYR A CA 1
ATOM 1411 C C . TYR A 1 174 ? -11.269 -1.033 16.265 1.00 96.75 174 TYR A C 1
ATOM 1413 O O . TYR A 1 174 ? -10.675 -1.917 16.875 1.00 96.75 174 TYR A O 1
ATOM 1421 N N . ARG A 1 175 ? -12.471 -1.236 15.730 1.00 96.62 175 ARG A N 1
ATOM 1422 C CA . ARG A 1 175 ? -13.176 -2.521 15.722 1.00 96.62 175 ARG A CA 1
ATOM 1423 C C . ARG A 1 175 ? -12.835 -3.351 14.484 1.00 96.62 175 ARG A C 1
ATOM 1425 O O . ARG A 1 175 ? -13.037 -4.567 14.476 1.00 96.62 175 ARG A O 1
ATOM 1432 N N . ARG A 1 176 ? -12.350 -2.704 13.423 1.00 96.81 176 ARG A N 1
ATOM 1433 C CA . ARG A 1 176 ? -12.001 -3.339 12.152 1.00 96.81 176 ARG A CA 1
ATOM 1434 C C . ARG A 1 176 ? -10.736 -2.714 11.581 1.00 96.81 176 ARG A C 1
ATOM 1436 O O . ARG A 1 176 ? -10.647 -1.497 11.464 1.00 96.81 176 ARG A O 1
ATOM 1443 N N . VAL A 1 177 ? -9.813 -3.569 11.154 1.00 97.25 177 VAL A N 1
ATOM 1444 C CA . VAL A 1 177 ? -8.630 -3.182 10.385 1.00 97.25 177 VAL A CA 1
ATOM 1445 C C . VAL A 1 177 ? -8.687 -3.883 9.035 1.00 97.25 177 VAL A C 1
ATOM 1447 O O . VAL A 1 177 ? -8.901 -5.095 8.982 1.00 97.25 177 VAL A O 1
ATOM 1450 N N . VAL A 1 178 ? -8.536 -3.129 7.949 1.00 97.00 178 VAL A N 1
ATOM 1451 C CA . VAL A 1 178 ? -8.542 -3.651 6.580 1.00 97.00 178 VAL A CA 1
ATOM 1452 C C . VAL A 1 178 ? -7.280 -3.201 5.858 1.00 97.00 178 VAL A C 1
ATOM 1454 O O . VAL A 1 178 ? -6.943 -2.022 5.865 1.00 97.00 178 VAL A O 1
ATOM 1457 N N . LEU A 1 179 ? -6.599 -4.143 5.211 1.00 96.69 179 LEU A N 1
ATOM 1458 C CA . LEU A 1 179 ? -5.371 -3.909 4.461 1.00 96.69 179 LEU A CA 1
ATOM 1459 C C . LEU A 1 179 ? -5.560 -4.373 3.016 1.00 96.69 179 LEU A C 1
ATOM 1461 O O . LEU A 1 179 ? -5.943 -5.516 2.773 1.00 96.69 179 LEU A O 1
ATOM 1465 N N . LEU A 1 180 ? -5.304 -3.477 2.065 1.00 94.50 180 LEU A N 1
ATOM 1466 C CA . LEU A 1 180 ? -5.381 -3.744 0.634 1.00 94.50 180 LEU A CA 1
ATOM 1467 C C . LEU A 1 180 ? -4.006 -3.541 -0.001 1.00 94.50 180 LEU A C 1
ATOM 1469 O O . LEU A 1 180 ? -3.379 -2.504 0.186 1.00 94.50 180 LEU A O 1
ATOM 1473 N N . GLY A 1 181 ? -3.558 -4.513 -0.792 1.00 90.62 181 GLY A N 1
ATOM 1474 C CA . GLY A 1 181 ? -2.319 -4.432 -1.562 1.00 90.62 181 GLY A CA 1
ATOM 1475 C C . GLY A 1 181 ? -2.604 -4.550 -3.054 1.00 90.62 181 GLY A C 1
ATOM 1476 O O . GLY A 1 181 ? -3.369 -5.421 -3.468 1.00 90.62 181 GLY A O 1
ATOM 1477 N N . HIS A 1 182 ? -1.988 -3.691 -3.866 1.00 85.88 182 HIS A N 1
ATOM 1478 C CA . HIS A 1 182 ? -2.088 -3.752 -5.326 1.00 85.88 182 HIS A CA 1
ATOM 1479 C C . HIS A 1 182 ? -0.752 -4.151 -5.959 1.00 85.88 182 HIS A C 1
ATOM 1481 O O . HIS A 1 182 ? 0.281 -3.561 -5.649 1.00 85.88 182 HIS A O 1
ATOM 1487 N N . SER A 1 183 ? -0.764 -5.114 -6.887 1.00 83.62 183 SER A N 1
ATOM 1488 C CA . SER A 1 183 ? 0.447 -5.598 -7.570 1.00 83.62 183 SER A CA 1
ATOM 1489 C C . SER A 1 183 ? 1.546 -5.995 -6.557 1.00 83.62 183 SER A C 1
ATOM 1491 O O . SER A 1 183 ? 1.279 -6.848 -5.709 1.00 83.62 183 SER A O 1
ATOM 1493 N N . GLN A 1 184 ? 2.739 -5.377 -6.567 1.00 79.56 184 GLN A N 1
ATOM 1494 C CA . GLN A 1 184 ? 3.783 -5.615 -5.549 1.00 79.56 184 GLN A CA 1
ATOM 1495 C C . GLN A 1 184 ? 3.320 -5.314 -4.120 1.00 79.56 184 GLN A C 1
ATOM 1497 O O . GLN A 1 184 ? 3.748 -6.001 -3.196 1.00 79.56 184 GLN A O 1
ATOM 1502 N N . GLY A 1 185 ? 2.399 -4.367 -3.925 1.00 84.94 185 GLY A N 1
ATOM 1503 C CA . GLY A 1 185 ? 1.786 -4.118 -2.622 1.00 84.94 185 GLY A CA 1
ATOM 1504 C C . GLY A 1 185 ? 1.173 -5.386 -2.023 1.00 84.94 185 GLY A C 1
ATOM 1505 O O . GLY A 1 185 ? 1.232 -5.578 -0.817 1.00 84.94 185 GLY A O 1
ATOM 1506 N N . GLY A 1 186 ? 0.674 -6.308 -2.857 1.00 83.94 186 GLY A N 1
ATOM 1507 C CA . GLY A 1 186 ? 0.205 -7.627 -2.424 1.00 83.94 186 GLY A CA 1
ATOM 1508 C C . GLY A 1 186 ? 1.309 -8.521 -1.846 1.00 83.94 186 GLY A C 1
ATOM 1509 O O . GLY A 1 186 ? 1.069 -9.236 -0.881 1.00 83.94 186 GLY A O 1
ATOM 1510 N N . ILE A 1 187 ? 2.524 -8.458 -2.402 1.00 80.06 187 ILE A N 1
ATOM 1511 C CA . ILE A 1 187 ? 3.697 -9.184 -1.887 1.00 80.06 187 ILE A CA 1
ATOM 1512 C C . ILE A 1 187 ? 4.148 -8.567 -0.559 1.00 80.06 187 ILE A C 1
ATOM 1514 O O . ILE A 1 187 ? 4.426 -9.302 0.388 1.00 80.06 187 ILE A O 1
ATOM 1518 N N . ILE A 1 188 ? 4.172 -7.232 -0.484 1.00 84.75 188 ILE A N 1
ATOM 1519 C CA . ILE A 1 188 ? 4.571 -6.468 0.707 1.00 84.75 188 ILE A CA 1
ATOM 1520 C C . ILE A 1 188 ? 3.691 -6.826 1.907 1.00 84.75 188 ILE A C 1
ATOM 1522 O O . ILE A 1 188 ? 4.221 -7.100 2.974 1.00 84.75 188 ILE A O 1
ATOM 1526 N N . ILE A 1 189 ? 2.367 -6.884 1.729 1.00 88.44 189 ILE A N 1
ATOM 1527 C CA . ILE A 1 189 ? 1.435 -7.199 2.827 1.00 88.44 189 ILE A CA 1
ATOM 1528 C C . ILE A 1 189 ? 1.399 -8.686 3.210 1.00 88.44 189 ILE A C 1
ATOM 1530 O O . ILE A 1 189 ? 0.734 -9.045 4.178 1.00 88.44 189 ILE A O 1
ATOM 1534 N N . SER A 1 190 ? 2.027 -9.554 2.411 1.00 83.06 190 SER A N 1
ATOM 1535 C CA . SER A 1 190 ? 2.013 -11.011 2.607 1.00 83.06 190 SER A CA 1
ATOM 1536 C C . SER A 1 190 ? 3.298 -11.577 3.218 1.00 83.06 190 SER A C 1
ATOM 1538 O O . SER A 1 190 ? 3.313 -12.761 3.553 1.00 83.06 190 SER A O 1
ATOM 1540 N N . ASN A 1 191 ? 4.352 -10.758 3.315 1.00 67.19 191 ASN A N 1
ATOM 1541 C CA . ASN A 1 191 ? 5.606 -11.085 4.005 1.00 67.19 191 ASN A CA 1
ATOM 1542 C C . ASN A 1 191 ? 5.459 -10.889 5.515 1.00 67.19 191 ASN A C 1
ATOM 1544 O O . ASN A 1 191 ? 6.038 -11.718 6.251 1.00 67.19 191 ASN A O 1
#

Secondary structure (DSSP, 8-state):
--HHHHHHHHHHHHHHHHHGGGTS-HHHHHHHHH--GGGGGSSTT-GGGGS-TT---SHHHHHHHHHHHHHHHS---TTSPPPPEEE-----GGGTTEEEEEE--SS--HHHHHHHHHHHHHHHT--EEEEE---S-HHHHHHHHHHHHHH----HHHHHHHHHHHHHHH-TT-SEEEEEE-THHHHHTT-

Radius of gyration: 18.6 Å; chains: 1; bounding box: 43×45×50 Å

Sequence (191 aa):
MNLYHDVSVFFGETFAVLSNLSYLNPWKNITSILGPPESWFEHPDSEMNIIHPLLIRNYRTLENNVTALVALALPRVAPFRGIPSSLPQPAEPAYEDEAWFFVNGVATNESILAMNGRYLRRLFHRSFELIENPTDGVPVDLIECFFQRSLNSLTRPAEYTFERVHDAFINPRYRRVVLLGHSQGGIIISN

Foldseek 3Di:
DDPVVVVVVVVVVVVVVVVCVVVVPVVVCVCVVQNDPVVQVVDPLRPSCLVDPVSPPDPLSVVLNVLLVCLAPPFADPPRADQKDKDWDDAQVVQQQEAAEEEEAASDDPVNLVSVQVVCCVVVVGIYTRIYPTHRHDVVRVVVLVCCQVVVDQDNSLVVVCVVQVVSVPDPSHPYYYYHYDDSRVSSPVD

pLDDT: mean 71.95, std 17.17, range [44.47, 97.62]